Protein AF-A0A3C1YA92-F1 (afdb_monomer_lite)

pLDDT: mean 91.5, std 14.37, range [39.12, 98.88]

Structure (mmCIF, N/CA/C/O backbone):
data_AF-A0A3C1YA92-F1
#
_entry.id   AF-A0A3C1YA92-F1
#
loop_
_atom_site.group_PDB
_atom_site.id
_atom_site.type_symbol
_atom_site.label_atom_id
_atom_site.label_alt_id
_atom_site.label_comp_id
_atom_site.label_asym_id
_atom_site.label_entity_id
_atom_site.label_seq_id
_atom_site.pdbx_PDB_ins_code
_atom_site.Cartn_x
_atom_site.Cartn_y
_atom_site.Cartn_z
_atom_site.occupancy
_atom_site.B_iso_or_equiv
_atom_site.auth_seq_id
_atom_site.auth_comp_id
_atom_site.auth_asym_id
_atom_site.auth_atom_id
_atom_site.pdbx_PDB_model_num
ATOM 1 N N . MET A 1 1 ? 89.448 -27.348 3.721 1.00 42.34 1 MET A N 1
ATOM 2 C CA . MET A 1 1 ? 88.623 -26.373 2.973 1.00 42.34 1 MET A CA 1
ATOM 3 C C . MET A 1 1 ? 87.149 -26.661 3.239 1.00 42.34 1 MET A C 1
ATOM 5 O O . MET A 1 1 ? 86.651 -27.640 2.698 1.00 42.34 1 MET A O 1
ATOM 9 N N . PRO A 1 2 ? 86.456 -25.886 4.088 1.00 42.44 2 PRO A N 1
ATOM 10 C CA . PRO A 1 2 ? 85.014 -26.008 4.268 1.00 42.44 2 PRO A CA 1
ATOM 11 C C . PRO A 1 2 ? 84.284 -25.067 3.296 1.00 42.44 2 PRO A C 1
ATOM 13 O O . PRO A 1 2 ? 84.597 -23.880 3.213 1.00 42.44 2 PRO A O 1
ATOM 16 N N . ARG A 1 3 ? 83.314 -25.593 2.543 1.00 43.91 3 ARG A N 1
ATOM 17 C CA . ARG A 1 3 ? 82.414 -24.802 1.693 1.00 43.91 3 ARG A CA 1
ATOM 18 C C . ARG A 1 3 ? 81.115 -24.570 2.468 1.00 43.91 3 ARG A C 1
ATOM 20 O O . ARG A 1 3 ? 80.251 -25.436 2.520 1.00 43.91 3 ARG A O 1
ATOM 27 N N . ASN A 1 4 ? 81.015 -23.402 3.096 1.00 39.12 4 ASN A N 1
ATOM 28 C CA . ASN A 1 4 ? 79.791 -22.906 3.720 1.00 39.12 4 ASN A CA 1
ATOM 29 C C . ASN A 1 4 ? 78.790 -22.515 2.624 1.00 39.12 4 ASN A C 1
ATOM 31 O O . ASN A 1 4 ? 78.987 -21.505 1.951 1.00 39.12 4 ASN A O 1
ATOM 35 N N . ILE A 1 5 ? 77.715 -23.284 2.452 1.00 45.75 5 ILE A N 1
ATOM 36 C CA . ILE A 1 5 ? 76.549 -22.861 1.668 1.00 45.75 5 ILE A CA 1
ATOM 37 C C . ILE A 1 5 ? 75.521 -22.323 2.663 1.00 45.75 5 ILE A C 1
ATOM 39 O O . ILE A 1 5 ? 74.896 -23.075 3.405 1.00 45.75 5 ILE A O 1
ATOM 43 N N . ARG A 1 6 ? 75.395 -20.994 2.716 1.00 39.81 6 ARG A N 1
ATOM 44 C CA . ARG A 1 6 ? 74.314 -20.305 3.427 1.00 39.81 6 ARG A CA 1
ATOM 45 C C . ARG A 1 6 ? 73.056 -20.388 2.564 1.00 39.81 6 ARG A C 1
ATOM 47 O O . ARG A 1 6 ? 73.006 -19.772 1.504 1.00 39.81 6 ARG A O 1
ATOM 54 N N . VAL A 1 7 ? 72.056 -21.137 3.015 1.00 43.81 7 VAL A N 1
ATOM 55 C CA . VAL A 1 7 ? 70.704 -21.097 2.445 1.00 43.81 7 VAL A CA 1
ATOM 56 C C . VAL A 1 7 ? 69.991 -19.896 3.065 1.00 43.81 7 VAL A C 1
ATOM 58 O O . VAL A 1 7 ? 69.728 -19.875 4.264 1.00 43.81 7 VAL A O 1
ATOM 61 N N . ILE A 1 8 ? 69.749 -18.863 2.260 1.00 43.44 8 ILE A N 1
ATOM 62 C CA . ILE A 1 8 ? 68.913 -17.717 2.626 1.00 43.44 8 ILE A CA 1
ATOM 63 C C . ILE A 1 8 ? 67.470 -18.108 2.300 1.00 43.44 8 ILE A C 1
ATOM 65 O O . ILE A 1 8 ? 67.101 -18.197 1.131 1.00 43.44 8 ILE A O 1
ATOM 69 N N . SER A 1 9 ? 66.662 -18.364 3.326 1.00 41.72 9 SER A N 1
ATOM 70 C CA . SER A 1 9 ? 65.218 -18.549 3.176 1.00 41.72 9 SER A CA 1
ATOM 71 C C . SER A 1 9 ? 64.553 -17.187 2.971 1.00 41.72 9 SER A C 1
ATOM 73 O O . SER A 1 9 ? 64.487 -16.379 3.895 1.00 41.72 9 SER A O 1
ATOM 75 N N . ILE A 1 10 ? 64.075 -16.922 1.755 1.00 44.19 10 ILE A N 1
ATOM 76 C CA . ILE A 1 10 ? 63.246 -15.756 1.432 1.00 44.19 10 ILE A CA 1
ATOM 77 C C . ILE A 1 10 ? 61.805 -16.085 1.840 1.00 44.19 10 ILE A C 1
ATOM 79 O O . ILE A 1 10 ? 61.162 -16.934 1.227 1.00 44.19 10 ILE A O 1
ATOM 83 N N . ILE A 1 11 ? 61.302 -15.430 2.887 1.00 45.22 11 ILE A N 1
ATOM 84 C CA . ILE A 1 11 ? 59.888 -15.486 3.276 1.00 45.22 11 ILE A CA 1
ATOM 85 C C . ILE A 1 11 ? 59.126 -14.500 2.382 1.00 45.22 11 ILE A C 1
ATOM 87 O O . ILE A 1 11 ? 59.267 -13.288 2.528 1.00 45.22 11 ILE A O 1
ATOM 91 N N . PHE A 1 12 ? 58.323 -15.015 1.449 1.00 44.19 12 PHE A N 1
ATOM 92 C CA . PHE A 1 12 ? 57.332 -14.221 0.722 1.00 44.19 12 PHE A CA 1
ATOM 93 C C . PHE A 1 12 ? 56.126 -13.969 1.637 1.00 44.19 12 PHE A C 1
ATOM 95 O O . PHE A 1 12 ? 55.356 -14.884 1.926 1.00 44.19 12 PHE A O 1
ATOM 102 N N . ALA A 1 13 ? 55.957 -12.729 2.097 1.00 44.19 13 ALA A N 1
ATOM 103 C CA . ALA A 1 13 ? 54.732 -12.293 2.757 1.00 44.19 13 ALA A CA 1
ATOM 104 C C . ALA A 1 13 ? 53.645 -12.060 1.695 1.00 44.19 13 ALA A C 1
ATOM 106 O O . ALA A 1 13 ? 53.696 -11.090 0.939 1.00 44.19 13 ALA A O 1
ATOM 107 N N . PHE A 1 14 ? 52.668 -12.964 1.624 1.00 45.81 14 PHE A N 1
ATOM 108 C CA . PHE A 1 14 ? 51.441 -12.768 0.852 1.00 45.81 14 PHE A CA 1
ATOM 109 C C . PHE A 1 14 ? 50.580 -11.718 1.572 1.00 45.81 14 PHE A C 1
ATOM 111 O O . PHE A 1 14 ? 49.907 -12.022 2.555 1.00 45.81 14 PHE A O 1
ATOM 118 N N . PHE A 1 15 ? 50.608 -10.468 1.107 1.00 47.16 15 PHE A N 1
ATOM 119 C CA . PHE A 1 15 ? 49.602 -9.478 1.487 1.00 47.16 15 PHE A CA 1
ATOM 120 C C . PHE A 1 15 ? 48.314 -9.794 0.722 1.00 47.16 15 PHE A C 1
ATOM 122 O O . PHE A 1 15 ? 48.158 -9.415 -0.436 1.00 47.16 15 PHE A O 1
ATOM 129 N N . ALA A 1 16 ? 47.395 -10.519 1.360 1.00 45.19 16 ALA A N 1
ATOM 130 C CA . ALA A 1 16 ? 46.013 -10.576 0.908 1.00 45.19 16 ALA A CA 1
ATOM 131 C C . ALA A 1 16 ? 45.376 -9.209 1.190 1.00 45.19 16 ALA A C 1
ATOM 133 O O . ALA A 1 16 ? 45.026 -8.890 2.327 1.00 45.19 16 ALA A O 1
ATOM 134 N N . SER A 1 17 ? 45.267 -8.377 0.160 1.00 46.44 17 SER A N 1
ATOM 135 C CA . SER A 1 17 ? 44.433 -7.182 0.174 1.00 46.44 17 SER A CA 1
ATOM 136 C C . SER A 1 17 ? 42.968 -7.616 0.239 1.00 46.44 17 SER A C 1
ATOM 138 O O . SER A 1 17 ? 42.309 -7.809 -0.778 1.00 46.44 17 SER A O 1
ATOM 140 N N . LEU A 1 18 ? 42.457 -7.794 1.460 1.00 44.97 18 LEU A N 1
ATOM 141 C CA . LEU A 1 18 ? 41.024 -7.789 1.731 1.00 44.97 18 LEU A CA 1
ATOM 142 C C . LEU A 1 18 ? 40.511 -6.387 1.394 1.00 44.97 18 LEU A C 1
ATOM 144 O O . LEU A 1 18 ? 40.609 -5.459 2.195 1.00 44.97 18 LEU A O 1
ATOM 148 N N . THR A 1 19 ? 40.004 -6.223 0.177 1.00 44.62 19 THR A N 1
ATOM 149 C CA . THR A 1 19 ? 39.132 -5.109 -0.167 1.00 44.62 19 THR A CA 1
ATOM 150 C C . THR A 1 19 ? 37.863 -5.278 0.660 1.00 44.62 19 THR A C 1
ATOM 152 O O . THR A 1 19 ? 36.965 -6.041 0.318 1.00 44.62 19 THR A O 1
ATOM 155 N N . ALA A 1 20 ? 37.813 -4.613 1.813 1.00 42.09 20 ALA A N 1
ATOM 156 C CA . ALA A 1 20 ? 36.569 -4.418 2.531 1.00 42.09 20 ALA A CA 1
ATOM 157 C C . ALA A 1 20 ? 35.681 -3.535 1.645 1.00 42.09 20 ALA A C 1
ATOM 159 O O . ALA A 1 20 ? 35.807 -2.313 1.655 1.00 42.09 20 ALA A O 1
ATOM 160 N N . SER A 1 21 ? 34.820 -4.147 0.830 1.00 48.50 21 SER A N 1
ATOM 161 C CA . SER A 1 21 ? 33.653 -3.438 0.317 1.00 48.50 21 SER A CA 1
ATOM 162 C C . SER A 1 21 ? 32.855 -3.004 1.537 1.00 48.50 21 SER A C 1
ATOM 164 O O . SER A 1 21 ? 32.386 -3.849 2.301 1.00 48.50 21 SER A O 1
ATOM 166 N N . ALA A 1 22 ? 32.767 -1.694 1.766 1.00 47.84 22 ALA A N 1
ATOM 167 C CA . ALA A 1 22 ? 31.834 -1.157 2.740 1.00 47.84 22 ALA A CA 1
ATOM 168 C C . ALA A 1 22 ? 30.446 -1.701 2.379 1.00 47.84 22 ALA A C 1
ATOM 170 O O . ALA A 1 22 ? 30.014 -1.563 1.235 1.00 47.84 22 ALA A O 1
ATOM 171 N N . ALA A 1 23 ? 29.801 -2.397 3.317 1.00 55.66 23 ALA A N 1
ATOM 172 C CA . ALA A 1 23 ? 28.423 -2.815 3.135 1.00 55.66 23 ALA A CA 1
ATOM 173 C C . ALA A 1 23 ? 27.587 -1.544 2.976 1.00 55.66 23 ALA A C 1
ATOM 175 O O . ALA A 1 23 ? 27.606 -0.690 3.862 1.00 55.66 23 ALA A O 1
ATOM 176 N N . ASP A 1 24 ? 26.919 -1.413 1.835 1.00 61.72 24 ASP A N 1
ATOM 177 C CA . ASP A 1 24 ? 25.927 -0.371 1.617 1.00 61.72 24 ASP A CA 1
ATOM 178 C C . ASP A 1 24 ? 24.794 -0.595 2.640 1.00 61.72 24 ASP A C 1
ATOM 180 O O . ASP A 1 24 ? 24.133 -1.638 2.589 1.00 61.72 24 ASP A O 1
ATOM 184 N N . PRO A 1 25 ? 24.602 0.311 3.617 1.00 56.03 25 PRO A N 1
ATOM 185 C CA . PRO A 1 25 ? 23.603 0.139 4.664 1.00 56.03 25 PRO A CA 1
ATOM 186 C C . PRO A 1 25 ? 22.164 0.202 4.126 1.00 56.03 25 PRO A C 1
ATOM 188 O O . PRO A 1 25 ? 21.246 -0.178 4.858 1.00 56.03 25 PRO A O 1
ATOM 191 N N . THR A 1 26 ? 21.954 0.625 2.872 1.00 61.03 26 THR A N 1
ATOM 192 C CA . THR A 1 26 ? 20.654 0.569 2.183 1.00 61.03 26 THR A CA 1
ATOM 193 C C . THR A 1 26 ? 20.487 -0.615 1.249 1.00 61.03 26 THR A C 1
ATOM 195 O O . THR A 1 26 ? 19.370 -0.853 0.771 1.00 61.03 26 THR A O 1
ATOM 198 N N . ALA A 1 27 ? 21.538 -1.410 1.028 1.00 69.19 27 ALA A N 1
ATOM 199 C CA . ALA A 1 27 ? 21.410 -2.639 0.269 1.00 69.19 27 ALA A CA 1
ATOM 200 C C . ALA A 1 27 ? 20.444 -3.579 0.993 1.00 69.19 27 ALA A C 1
ATOM 202 O O . ALA A 1 27 ? 20.659 -4.016 2.126 1.00 69.19 27 ALA A O 1
ATOM 203 N N . THR A 1 28 ? 19.351 -3.891 0.311 1.00 83.19 28 THR A N 1
ATOM 204 C CA . THR A 1 28 ? 18.343 -4.821 0.799 1.00 83.19 28 THR A CA 1
ATOM 205 C C . THR A 1 28 ? 18.500 -6.163 0.104 1.00 83.19 28 THR A C 1
ATOM 207 O O . THR A 1 28 ? 18.891 -6.242 -1.059 1.00 83.19 28 THR A O 1
ATOM 210 N N . ALA A 1 29 ? 18.249 -7.234 0.855 1.00 89.94 29 ALA A N 1
ATOM 211 C CA . ALA A 1 29 ? 18.359 -8.615 0.389 1.00 89.94 29 ALA A CA 1
ATOM 212 C C . ALA A 1 29 ? 16.989 -9.308 0.408 1.00 89.94 29 ALA A C 1
ATOM 214 O O . ALA A 1 29 ? 16.892 -10.506 0.677 1.00 89.94 29 ALA A O 1
ATOM 215 N N . TYR A 1 30 ? 15.924 -8.536 0.180 1.00 94.81 30 TYR A N 1
ATOM 216 C CA . TYR A 1 30 ? 14.564 -9.046 0.207 1.00 94.81 30 TYR A CA 1
ATOM 217 C C . TYR A 1 30 ? 14.301 -9.964 -0.987 1.00 94.81 30 TYR A C 1
ATOM 219 O O . TYR A 1 30 ? 14.875 -9.828 -2.077 1.00 94.81 30 TYR A O 1
ATOM 227 N N . THR A 1 31 ? 13.406 -10.919 -0.774 1.00 96.38 31 THR A N 1
ATOM 228 C CA . THR A 1 31 ? 12.855 -11.759 -1.835 1.00 96.38 31 THR A CA 1
ATOM 229 C C . THR A 1 31 ? 11.963 -10.940 -2.772 1.00 96.38 31 THR A C 1
ATOM 231 O O . THR A 1 31 ? 11.502 -9.849 -2.434 1.00 96.38 31 THR A O 1
ATOM 234 N N . ALA A 1 32 ? 11.667 -11.479 -3.957 1.00 96.38 32 ALA A N 1
ATOM 235 C CA . ALA A 1 32 ? 10.748 -10.837 -4.896 1.00 96.38 32 ALA A CA 1
ATOM 236 C C . ALA A 1 32 ? 9.362 -10.562 -4.276 1.00 96.38 32 ALA A C 1
ATOM 238 O O . ALA A 1 32 ? 8.743 -9.551 -4.603 1.00 96.38 32 ALA A O 1
ATOM 239 N N . ASP A 1 33 ? 8.883 -11.432 -3.381 1.00 95.31 33 ASP A N 1
ATOM 240 C CA . ASP A 1 33 ? 7.593 -11.266 -2.700 1.00 95.31 33 ASP A CA 1
ATOM 241 C C . ASP A 1 33 ? 7.632 -10.131 -1.675 1.00 95.31 33 ASP A C 1
ATOM 243 O O . ASP A 1 33 ? 6.741 -9.284 -1.654 1.00 95.31 33 ASP A O 1
ATOM 247 N N . GLU A 1 34 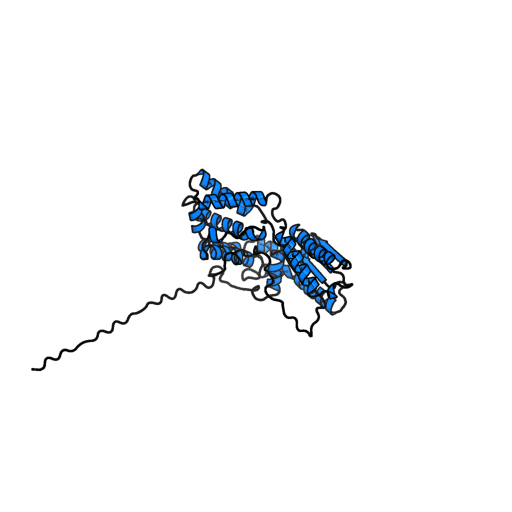? 8.696 -10.040 -0.880 1.00 94.94 34 GLU A N 1
ATOM 248 C CA . GLU A 1 34 ? 8.912 -8.926 0.055 1.00 94.94 34 GLU A CA 1
ATOM 249 C C . GLU A 1 34 ? 9.110 -7.586 -0.679 1.00 94.94 34 GLU A C 1
ATOM 251 O O . GLU A 1 34 ? 8.719 -6.523 -0.187 1.00 94.94 34 GLU A O 1
ATOM 256 N N . CYS A 1 35 ? 9.620 -7.623 -1.912 1.00 96.94 35 CYS A N 1
ATOM 257 C CA . CYS A 1 35 ? 9.737 -6.449 -2.770 1.00 96.94 35 CYS A CA 1
ATOM 258 C C . CYS A 1 35 ? 8.431 -6.024 -3.461 1.00 96.94 35 CYS A C 1
ATOM 260 O O . CYS A 1 35 ? 8.436 -5.050 -4.207 1.00 96.94 35 CYS A O 1
ATOM 262 N N . CYS A 1 36 ? 7.278 -6.642 -3.177 1.00 96.56 36 CYS A N 1
ATOM 263 C CA . CYS A 1 36 ? 5.985 -6.083 -3.594 1.00 96.56 36 CYS A CA 1
ATOM 264 C C . CYS A 1 36 ? 5.581 -4.825 -2.790 1.00 96.56 36 CYS A C 1
ATOM 266 O O . CYS A 1 36 ? 4.616 -4.135 -3.143 1.00 96.56 36 CYS A O 1
ATOM 268 N N . GLY A 1 37 ? 6.307 -4.496 -1.713 1.00 92.75 37 GLY A N 1
ATOM 269 C CA . GLY A 1 37 ? 6.100 -3.287 -0.914 1.00 92.75 37 GLY A CA 1
ATOM 270 C C . GLY A 1 37 ? 4.678 -3.193 -0.354 1.00 92.75 37 GLY A C 1
ATOM 271 O O . GLY A 1 37 ? 4.155 -4.129 0.242 1.00 92.75 37 GLY A O 1
ATOM 272 N N . THR A 1 38 ? 3.992 -2.069 -0.576 1.00 94.31 38 THR A N 1
ATOM 273 C CA . THR A 1 38 ? 2.606 -1.892 -0.095 1.00 94.31 38 THR A CA 1
ATOM 274 C C . THR A 1 38 ? 1.568 -2.729 -0.855 1.00 94.31 38 THR A C 1
ATOM 276 O O . THR A 1 38 ? 0.372 -2.628 -0.562 1.00 94.31 38 THR A O 1
ATOM 279 N N . HIS A 1 39 ? 1.982 -3.539 -1.831 1.00 95.94 39 HIS A N 1
ATOM 280 C CA . HIS A 1 39 ? 1.121 -4.445 -2.592 1.00 95.94 39 HIS A CA 1
ATOM 281 C C . HIS A 1 39 ? 1.226 -5.905 -2.144 1.00 95.94 39 HIS A C 1
ATOM 283 O O . HIS A 1 39 ? 0.524 -6.741 -2.707 1.00 95.94 39 HIS A O 1
ATOM 289 N N . ILE A 1 40 ? 2.055 -6.214 -1.141 1.00 95.81 40 ILE A N 1
ATOM 290 C CA . ILE A 1 40 ? 2.107 -7.551 -0.541 1.00 95.81 40 ILE A CA 1
ATOM 291 C C . ILE A 1 40 ? 0.693 -7.930 -0.059 1.00 95.81 40 ILE A C 1
ATOM 293 O O . ILE A 1 40 ? 0.090 -7.148 0.692 1.00 95.81 40 ILE A O 1
ATOM 297 N N . PRO A 1 41 ? 0.136 -9.077 -0.498 1.00 96.19 41 PRO A N 1
ATOM 298 C CA . PRO A 1 41 ? -1.099 -9.618 0.059 1.00 96.19 41 PRO A CA 1
ATOM 299 C C . PRO A 1 41 ? -1.007 -9.784 1.574 1.00 96.19 41 PRO A C 1
ATOM 301 O O . PRO A 1 41 ? 0.075 -10.004 2.116 1.00 96.19 41 PRO A O 1
ATOM 304 N N . TYR A 1 42 ? -2.133 -9.690 2.276 1.00 95.62 42 TYR A N 1
ATOM 305 C CA . TYR A 1 42 ? -2.130 -9.854 3.725 1.00 95.62 42 TYR A CA 1
ATOM 306 C C . TYR A 1 42 ? -1.548 -11.233 4.090 1.00 95.62 42 TYR A C 1
ATOM 308 O O . TYR A 1 42 ? -2.047 -12.246 3.594 1.00 95.62 42 TYR A O 1
ATOM 316 N N . PRO A 1 43 ? -0.499 -11.292 4.929 1.00 91.38 43 PRO A N 1
ATOM 317 C CA . PRO A 1 43 ? 0.243 -12.523 5.142 1.00 91.38 43 PRO A CA 1
ATOM 318 C C . PRO A 1 43 ? -0.609 -13.575 5.851 1.00 91.38 43 PRO A C 1
ATOM 320 O O . PRO A 1 43 ? -1.500 -13.262 6.652 1.00 91.38 43 PRO A O 1
ATOM 323 N N . GLU A 1 44 ? -0.290 -14.844 5.600 1.00 84.12 44 GLU A N 1
ATOM 324 C CA . GLU A 1 44 ? -0.801 -15.926 6.429 1.00 84.12 44 GLU A CA 1
ATOM 325 C C . GLU A 1 44 ? -0.331 -15.745 7.876 1.00 84.12 44 GLU A C 1
ATOM 327 O O . GLU A 1 44 ? 0.769 -15.259 8.163 1.00 84.12 44 GLU A O 1
ATOM 332 N N . ARG A 1 45 ? -1.200 -16.104 8.825 1.00 75.19 45 ARG A N 1
ATOM 333 C CA . ARG A 1 45 ? -0.849 -16.007 10.239 1.00 75.19 45 ARG A CA 1
ATOM 334 C C . ARG A 1 45 ? 0.050 -17.187 10.596 1.00 75.19 45 ARG A C 1
ATOM 336 O O . ARG A 1 45 ? -0.442 -18.298 10.743 1.00 75.19 45 ARG A O 1
ATOM 343 N N . ASN A 1 46 ? 1.333 -16.914 10.812 1.00 66.06 46 ASN A N 1
ATOM 344 C CA . ASN A 1 46 ? 2.301 -17.959 11.158 1.00 66.06 46 ASN A CA 1
ATOM 345 C C . ASN A 1 46 ? 2.360 -18.270 12.661 1.00 66.06 46 ASN A C 1
ATOM 347 O O . ASN A 1 46 ? 2.817 -19.346 13.033 1.00 66.06 46 ASN A O 1
ATOM 351 N N . HIS A 1 47 ? 1.871 -17.371 13.527 1.00 67.94 47 HIS A N 1
ATOM 352 C CA . HIS A 1 47 ? 1.863 -17.575 14.980 1.00 67.94 47 HIS A CA 1
ATOM 353 C C . HIS A 1 47 ? 0.659 -16.923 15.666 1.00 67.94 47 HIS A C 1
ATOM 355 O O . HIS A 1 47 ? 0.226 -15.822 15.303 1.00 67.94 47 HIS A O 1
ATOM 361 N N . ASP A 1 48 ? 0.159 -17.585 16.708 1.00 72.00 48 ASP A N 1
ATOM 362 C CA . ASP A 1 48 ? -0.795 -16.998 17.638 1.00 72.00 48 ASP A CA 1
ATOM 363 C C . ASP A 1 48 ? -0.068 -16.087 18.636 1.00 72.00 48 ASP A C 1
ATOM 365 O O . ASP A 1 48 ? 0.970 -16.435 19.194 1.00 72.00 48 ASP A O 1
ATOM 369 N N . THR A 1 49 ? -0.609 -14.890 18.855 1.00 72.94 49 THR A N 1
ATOM 370 C CA . THR A 1 49 ? -0.115 -13.981 19.892 1.00 72.94 49 THR A CA 1
ATOM 371 C C . THR A 1 49 ? -0.544 -14.530 21.247 1.00 72.94 49 THR A C 1
ATOM 373 O O . THR A 1 49 ? -1.743 -14.594 21.516 1.00 72.94 49 THR A O 1
ATOM 376 N N . ALA A 1 50 ? 0.416 -14.930 22.085 1.00 77.06 50 ALA A N 1
ATOM 377 C CA . ALA A 1 50 ? 0.129 -15.363 23.446 1.00 77.06 50 ALA A CA 1
ATOM 378 C C . ALA A 1 50 ? -0.458 -14.192 24.247 1.00 77.06 50 ALA A C 1
ATOM 380 O O . ALA A 1 50 ? 0.159 -13.131 24.357 1.00 77.06 50 ALA A O 1
ATOM 381 N N . ILE A 1 51 ? -1.655 -14.389 24.788 1.00 77.56 51 ILE A N 1
ATOM 382 C CA . ILE A 1 51 ? -2.299 -13.467 25.722 1.00 77.56 51 ILE A CA 1
ATOM 383 C C . ILE A 1 51 ? -2.127 -14.098 27.103 1.00 77.56 51 ILE A C 1
ATOM 385 O O . ILE A 1 51 ? -2.441 -15.279 27.235 1.00 77.56 51 ILE A O 1
ATOM 389 N N . PRO A 1 52 ? -1.613 -13.378 28.116 1.00 83.00 52 PRO A N 1
ATOM 390 C CA . PRO A 1 52 ? -1.547 -13.916 29.469 1.00 83.00 52 PRO A CA 1
ATOM 391 C C . PRO A 1 52 ? -2.930 -14.390 29.930 1.00 83.00 52 PRO A C 1
ATOM 393 O O . PRO A 1 52 ? -3.888 -13.627 29.828 1.00 83.00 52 PRO A O 1
ATOM 396 N N . ASP A 1 53 ? -3.022 -15.601 30.488 1.00 81.75 53 ASP A N 1
ATOM 397 C CA . ASP A 1 53 ? -4.295 -16.205 30.931 1.00 81.75 53 ASP A CA 1
ATOM 398 C C . ASP A 1 53 ? -5.042 -15.355 31.979 1.00 81.75 53 ASP A C 1
ATOM 400 O O . ASP A 1 53 ? -6.242 -15.515 32.192 1.00 81.75 53 ASP A O 1
ATOM 404 N N . SER A 1 54 ? -4.337 -14.430 32.637 1.00 88.00 54 SER A N 1
ATOM 405 C CA . SER A 1 54 ? -4.896 -13.478 33.597 1.00 88.00 54 SER A CA 1
ATOM 406 C C . SER A 1 54 ? -5.630 -12.293 32.962 1.00 88.00 54 SER A C 1
ATOM 408 O O . SER A 1 54 ? -6.288 -11.542 33.683 1.00 88.00 54 SER A O 1
ATOM 410 N N . LEU A 1 55 ? -5.518 -12.085 31.646 1.00 90.06 55 LEU A N 1
ATOM 411 C CA . LEU A 1 55 ? -6.108 -10.949 30.944 1.00 90.06 55 LEU A CA 1
ATOM 412 C C . LEU A 1 55 ? -7.261 -11.396 30.048 1.00 90.06 55 LEU A C 1
ATOM 414 O O . LEU A 1 55 ? -7.137 -12.302 29.231 1.00 90.06 55 LEU A O 1
ATOM 418 N N . THR A 1 56 ? -8.386 -10.693 30.155 1.00 88.00 56 THR A N 1
ATOM 419 C CA . THR A 1 56 ? -9.525 -10.839 29.244 1.00 88.00 56 THR A CA 1
ATOM 420 C C . THR A 1 56 ? -9.661 -9.566 28.425 1.00 88.00 56 THR A C 1
ATOM 422 O O . THR A 1 56 ? -9.675 -8.468 28.978 1.00 88.00 56 THR A O 1
ATOM 425 N N . ALA A 1 57 ? -9.770 -9.695 27.102 1.00 90.69 57 ALA A N 1
ATOM 426 C CA . ALA A 1 57 ? -10.065 -8.547 26.250 1.00 90.69 57 ALA A CA 1
ATOM 427 C C . ALA A 1 57 ? -11.450 -7.989 26.607 1.00 90.69 57 ALA A C 1
ATOM 429 O O . ALA A 1 57 ? -12.409 -8.751 26.663 1.00 90.69 57 ALA A O 1
ATOM 430 N N . VAL A 1 58 ? -11.564 -6.682 26.831 1.00 91.38 58 VAL A N 1
ATOM 431 C CA . VAL A 1 58 ? -12.846 -6.013 27.142 1.00 91.38 58 VAL A CA 1
ATOM 432 C C . VAL A 1 58 ? -13.347 -5.131 25.998 1.00 91.38 58 VAL A C 1
ATOM 434 O O . VAL A 1 58 ? -14.518 -4.769 25.961 1.00 91.38 58 VAL A O 1
ATOM 437 N N . PHE A 1 59 ? -12.469 -4.813 25.046 1.00 95.56 59 PHE A N 1
ATOM 438 C CA . PHE A 1 59 ? -12.746 -3.912 23.938 1.00 95.56 59 PHE A CA 1
ATOM 439 C C . PHE A 1 59 ? -11.803 -4.191 22.764 1.00 95.56 59 PHE A C 1
ATOM 441 O O . PHE A 1 59 ? -10.648 -4.569 22.971 1.00 95.56 59 PHE A O 1
ATOM 448 N N . ILE A 1 60 ? -12.279 -3.983 21.534 1.00 96.75 60 ILE A N 1
ATOM 449 C CA . ILE A 1 60 ? -11.452 -4.007 20.322 1.00 96.75 60 ILE A CA 1
ATOM 450 C C . ILE A 1 60 ? -11.537 -2.654 19.630 1.00 96.75 60 ILE A C 1
ATOM 452 O O . ILE A 1 60 ? -12.608 -2.241 19.185 1.00 96.75 60 ILE A O 1
ATOM 456 N N . ASN A 1 61 ? -10.377 -2.025 19.453 1.00 97.62 61 ASN A N 1
ATOM 457 C CA . ASN A 1 61 ? -10.231 -0.803 18.679 1.00 97.62 61 ASN A CA 1
ATOM 458 C C . ASN A 1 61 ? -9.379 -1.074 17.437 1.00 97.62 61 ASN A C 1
ATOM 460 O O . ASN A 1 61 ? -8.168 -1.267 17.528 1.00 97.62 61 ASN A O 1
ATOM 464 N N . HIS A 1 62 ? -10.019 -1.154 16.274 1.00 98.44 62 HIS A N 1
ATOM 465 C CA . HIS A 1 62 ? -9.395 -1.626 15.043 1.00 98.44 62 HIS A CA 1
ATOM 466 C C . HIS A 1 62 ? -9.300 -0.515 13.997 1.00 98.44 62 HIS A C 1
ATOM 468 O O . HIS A 1 62 ? -10.289 0.154 13.683 1.00 98.44 62 HIS A O 1
ATOM 474 N N . VAL A 1 63 ? -8.130 -0.409 13.364 1.00 98.75 63 VAL A N 1
ATOM 475 C CA . VAL A 1 63 ? -7.935 0.317 12.104 1.00 98.75 63 VAL A CA 1
ATOM 476 C C . VAL A 1 63 ? -7.345 -0.645 11.081 1.00 98.75 63 VAL A C 1
ATOM 478 O O . VAL A 1 63 ? -6.312 -1.262 11.327 1.00 98.75 63 VAL A O 1
ATOM 481 N N . GLY A 1 64 ? -8.006 -0.776 9.936 1.00 98.38 64 GLY A N 1
ATOM 482 C CA . GLY A 1 64 ? -7.582 -1.637 8.842 1.00 98.38 64 GLY A CA 1
ATOM 483 C C . GLY A 1 64 ? -7.504 -0.876 7.529 1.00 98.38 64 GLY A C 1
ATOM 484 O O . GLY A 1 64 ? -8.345 -0.033 7.212 1.00 98.38 64 GLY A O 1
ATOM 485 N N . ARG A 1 65 ? -6.502 -1.210 6.720 1.00 98.62 65 ARG A N 1
ATOM 486 C CA . ARG A 1 65 ? -6.498 -0.872 5.296 1.00 98.62 65 ARG A CA 1
ATOM 487 C C . ARG A 1 65 ? -7.526 -1.745 4.570 1.00 98.62 65 ARG A C 1
ATOM 489 O O . ARG A 1 65 ? -7.820 -2.858 5.005 1.00 98.62 65 ARG A O 1
ATOM 496 N N . HIS A 1 66 ? -8.033 -1.262 3.439 1.00 98.62 66 HIS A N 1
ATOM 497 C CA . HIS A 1 66 ? -8.715 -2.128 2.475 1.00 98.62 66 HIS A CA 1
ATOM 498 C C . HIS A 1 66 ? -7.878 -3.377 2.118 1.00 98.62 66 HIS A C 1
ATOM 500 O O . HIS A 1 66 ? -6.646 -3.328 2.146 1.00 98.62 66 HIS A O 1
ATOM 506 N N . GLY A 1 67 ? -8.539 -4.468 1.724 1.00 98.19 67 GLY A N 1
ATOM 507 C CA . GLY A 1 67 ? -7.855 -5.677 1.245 1.00 98.19 67 GLY A CA 1
ATOM 508 C C . GLY A 1 67 ? -7.173 -5.503 -0.120 1.00 98.19 67 GLY A C 1
ATOM 509 O O . GLY A 1 67 ? -7.223 -4.428 -0.736 1.00 98.19 67 GLY A O 1
ATOM 510 N N . ALA A 1 68 ? -6.550 -6.575 -0.601 1.00 98.12 68 ALA A N 1
ATOM 511 C CA . ALA A 1 68 ? -5.941 -6.686 -1.919 1.00 98.12 68 ALA A CA 1
ATOM 512 C C . ALA A 1 68 ? -6.900 -6.260 -3.050 1.00 98.12 68 ALA A C 1
ATOM 514 O O . ALA A 1 68 ? -8.121 -6.448 -2.994 1.00 98.12 68 ALA A O 1
ATOM 515 N N . ARG A 1 69 ? -6.352 -5.591 -4.066 1.00 97.75 69 ARG A N 1
ATOM 516 C CA . ARG A 1 69 ? -7.127 -4.858 -5.070 1.00 97.75 69 ARG A CA 1
ATOM 517 C C . ARG A 1 69 ? -6.426 -4.808 -6.418 1.00 97.75 69 ARG A C 1
ATOM 519 O O . ARG A 1 69 ? -5.205 -4.905 -6.502 1.00 97.75 69 ARG A O 1
ATOM 526 N N . TYR A 1 70 ? -7.202 -4.483 -7.445 1.00 97.25 70 TYR A N 1
ATOM 527 C CA . TYR A 1 70 ? -6.681 -4.072 -8.748 1.00 97.25 70 TYR A CA 1
ATOM 528 C C . TYR A 1 70 ? -5.824 -2.796 -8.627 1.00 97.25 70 TYR A C 1
ATOM 530 O O . TYR A 1 70 ? -6.037 -1.997 -7.694 1.00 97.25 70 TYR A O 1
ATOM 538 N N . PRO A 1 71 ? -4.888 -2.547 -9.569 1.00 94.94 71 PRO A N 1
ATOM 539 C CA . PRO A 1 71 ? -4.085 -1.324 -9.592 1.00 94.94 71 PRO A CA 1
ATOM 540 C C . PRO A 1 71 ? -4.966 -0.074 -9.540 1.00 94.94 71 PRO A C 1
ATOM 542 O O . PRO A 1 71 ? -6.078 -0.067 -10.060 1.00 94.94 71 PRO A O 1
ATOM 545 N N . SER A 1 72 ? -4.504 0.990 -8.880 1.00 92.81 72 SER A N 1
ATOM 546 C CA . SER A 1 72 ? -5.346 2.170 -8.616 1.00 92.81 72 SER A CA 1
ATOM 547 C C . SER A 1 72 ? -5.618 2.999 -9.868 1.00 92.81 72 SER A C 1
ATOM 549 O O . SER A 1 72 ? -6.623 3.700 -9.920 1.00 92.81 72 SER A O 1
ATOM 551 N N . SER A 1 73 ? -4.730 2.930 -10.858 1.00 95.19 73 SER A N 1
ATOM 552 C CA . SER A 1 73 ? -4.876 3.572 -12.160 1.00 95.19 73 SER A CA 1
ATOM 553 C C . SER A 1 73 ? -4.145 2.767 -13.231 1.00 95.19 73 SER A C 1
ATOM 555 O O . SER A 1 73 ? -3.301 1.927 -12.912 1.00 95.19 73 SER A O 1
ATOM 557 N N . ALA A 1 74 ? -4.424 3.086 -14.494 1.00 96.00 74 ALA A N 1
ATOM 558 C CA . ALA A 1 74 ? -3.762 2.476 -15.639 1.00 96.00 74 ALA A CA 1
ATOM 559 C C . ALA A 1 74 ? -2.325 2.979 -15.870 1.00 96.00 74 ALA A C 1
ATOM 561 O O . ALA A 1 74 ? -1.636 2.417 -16.707 1.00 96.00 74 ALA A O 1
ATOM 562 N N . ALA A 1 75 ? -1.856 4.017 -15.163 1.00 97.25 75 ALA A N 1
ATOM 563 C CA . ALA A 1 75 ? -0.660 4.777 -15.545 1.00 97.25 75 ALA A CA 1
ATOM 564 C C . ALA A 1 75 ? 0.588 3.909 -15.801 1.00 97.25 75 ALA A C 1
ATOM 566 O O . ALA A 1 75 ? 1.169 3.987 -16.880 1.00 97.25 75 ALA A O 1
ATOM 567 N N . ASN A 1 76 ? 0.965 3.045 -14.851 1.00 97.50 76 ASN A N 1
ATOM 568 C CA . ASN A 1 76 ? 2.142 2.179 -15.000 1.00 97.50 76 ASN A CA 1
ATOM 569 C C . ASN A 1 76 ? 1.948 1.135 -16.107 1.00 97.50 76 ASN A C 1
ATOM 571 O O . ASN A 1 76 ? 2.833 0.942 -16.933 1.00 97.50 76 ASN A O 1
ATOM 575 N N . THR A 1 77 ? 0.778 0.494 -16.158 1.00 97.38 77 THR A N 1
ATOM 576 C CA . THR A 1 77 ? 0.458 -0.512 -17.181 1.00 97.38 77 THR A CA 1
ATOM 577 C C . THR A 1 77 ? 0.456 0.097 -18.583 1.00 97.38 77 THR A C 1
ATOM 579 O O . THR A 1 77 ? 1.027 -0.481 -19.503 1.00 97.38 77 THR A O 1
ATOM 582 N N . THR A 1 78 ? -0.125 1.288 -18.743 1.00 97.69 78 THR A N 1
ATOM 583 C CA . THR A 1 78 ? -0.120 2.044 -19.997 1.00 97.69 78 THR A CA 1
ATOM 584 C C . THR A 1 78 ? 1.292 2.459 -20.382 1.00 97.69 78 THR A C 1
ATOM 586 O O . THR A 1 78 ? 1.634 2.356 -21.554 1.00 97.69 78 THR A O 1
ATOM 589 N N . GLU A 1 79 ? 2.129 2.898 -19.437 1.00 98.38 79 GLU A N 1
ATOM 590 C CA . GLU A 1 79 ? 3.515 3.266 -19.745 1.00 98.38 79 GLU A CA 1
ATOM 591 C C . GLU A 1 79 ? 4.325 2.069 -20.251 1.00 98.38 79 GLU A C 1
ATOM 593 O O . GLU A 1 79 ? 5.012 2.183 -21.269 1.00 98.38 79 GLU A O 1
ATOM 598 N N . VAL A 1 80 ? 4.192 0.912 -19.595 1.00 98.69 80 VAL A N 1
ATOM 599 C CA . VAL A 1 80 ? 4.843 -0.335 -20.020 1.00 98.69 80 VAL A CA 1
ATOM 600 C C . VAL A 1 80 ? 4.326 -0.761 -21.393 1.00 98.69 80 VAL A C 1
ATOM 602 O O . VAL A 1 80 ? 5.119 -0.897 -22.322 1.00 98.69 80 VAL A O 1
ATOM 605 N N . SER A 1 81 ? 3.007 -0.918 -21.548 1.00 98.31 81 SER A N 1
ATOM 606 C CA . SER A 1 81 ? 2.388 -1.362 -22.805 1.00 98.31 81 SER A CA 1
ATOM 607 C C . SER A 1 81 ? 2.765 -0.426 -23.961 1.00 98.31 81 SER A C 1
ATOM 609 O O . SER A 1 81 ? 3.350 -0.866 -24.950 1.00 98.31 81 SER A O 1
ATOM 611 N N . ARG A 1 82 ? 2.566 0.890 -23.807 1.00 98.38 82 ARG A N 1
ATOM 612 C CA . ARG A 1 82 ? 2.882 1.891 -24.838 1.00 98.38 82 ARG A CA 1
ATOM 613 C C . ARG A 1 82 ? 4.349 1.856 -25.252 1.00 98.38 82 ARG A C 1
ATOM 615 O O . ARG A 1 82 ? 4.637 1.926 -26.444 1.00 98.38 82 ARG A O 1
ATOM 622 N N . THR A 1 83 ? 5.273 1.774 -24.296 1.00 98.69 83 THR A N 1
ATOM 623 C CA . THR A 1 83 ? 6.713 1.786 -24.591 1.00 98.69 83 THR A CA 1
ATOM 624 C C . THR A 1 83 ? 7.138 0.522 -25.332 1.00 98.69 83 THR A C 1
ATOM 626 O O . THR A 1 83 ? 7.855 0.615 -26.330 1.00 98.69 83 THR A O 1
ATOM 629 N N . LEU A 1 84 ? 6.656 -0.648 -24.901 1.00 98.81 84 LEU A N 1
ATOM 630 C CA . LEU A 1 84 ? 7.001 -1.922 -25.532 1.00 98.81 84 LEU A CA 1
ATOM 631 C C . LEU A 1 84 ? 6.374 -2.068 -26.926 1.00 98.81 84 LEU A C 1
ATOM 633 O O . LEU A 1 84 ? 7.069 -2.503 -27.839 1.00 98.81 84 LEU A O 1
ATOM 637 N N . HIS A 1 85 ? 5.137 -1.604 -27.143 1.00 98.69 85 HIS A N 1
ATOM 638 C CA . HIS A 1 85 ? 4.526 -1.550 -28.484 1.00 98.69 85 HIS A CA 1
ATOM 639 C C . HIS A 1 85 ? 5.297 -0.627 -29.439 1.00 98.69 85 HIS A C 1
ATOM 641 O O . HIS A 1 85 ? 5.462 -0.937 -30.623 1.00 98.69 85 HIS A O 1
ATOM 647 N N . ARG A 1 86 ? 5.825 0.497 -28.932 1.00 98.50 86 ARG A N 1
ATOM 648 C CA . ARG A 1 86 ? 6.674 1.413 -29.716 1.00 98.50 86 ARG A CA 1
ATOM 649 C C . ARG A 1 86 ? 7.991 0.750 -30.126 1.00 98.50 86 ARG A C 1
ATOM 651 O O . ARG A 1 86 ? 8.415 0.912 -31.266 1.00 98.50 86 ARG A O 1
ATOM 658 N N . ALA A 1 87 ? 8.610 -0.005 -29.217 1.00 98.50 87 ALA A N 1
ATOM 659 C CA . ALA A 1 87 ? 9.815 -0.781 -29.503 1.00 98.50 87 ALA A CA 1
ATOM 660 C C . ALA A 1 87 ? 9.540 -1.950 -30.469 1.00 98.50 87 ALA A C 1
ATOM 662 O O . ALA A 1 87 ? 10.360 -2.205 -31.349 1.00 98.50 87 ALA A O 1
ATOM 663 N N . ASP A 1 88 ? 8.385 -2.623 -30.364 1.00 98.38 88 ASP A N 1
ATOM 664 C CA . ASP A 1 88 ? 7.985 -3.696 -31.291 1.00 98.38 88 ASP A CA 1
ATOM 665 C C . ASP A 1 88 ? 7.818 -3.170 -32.716 1.00 98.38 88 ASP A C 1
ATOM 667 O O . ASP A 1 88 ? 8.367 -3.729 -33.661 1.00 98.38 88 ASP A O 1
ATOM 671 N N . SER A 1 89 ? 7.134 -2.030 -32.854 1.00 98.19 89 SER A N 1
ATOM 672 C CA . SER A 1 89 ? 6.919 -1.358 -34.143 1.00 98.19 89 SER A CA 1
ATOM 673 C C . SER A 1 89 ? 8.233 -0.926 -34.807 1.00 98.19 89 SER A C 1
ATOM 675 O O . SER A 1 89 ? 8.303 -0.818 -36.028 1.00 98.19 89 SER A O 1
ATOM 677 N N . ALA A 1 90 ? 9.279 -0.691 -34.009 1.00 97.81 90 ALA A N 1
ATOM 678 C CA . ALA A 1 90 ? 10.625 -0.366 -34.471 1.00 97.81 90 ALA A CA 1
ATOM 679 C C . ALA A 1 90 ? 11.526 -1.604 -34.669 1.00 97.81 90 ALA A C 1
ATOM 681 O O . ALA A 1 90 ? 12.696 -1.453 -35.012 1.00 97.81 90 ALA A O 1
ATOM 682 N N . GLY A 1 91 ? 11.021 -2.820 -34.430 1.00 97.94 91 GLY A N 1
ATOM 683 C CA . GLY A 1 91 ? 11.798 -4.060 -34.527 1.00 97.94 91 GLY A CA 1
ATOM 684 C C . GLY A 1 91 ? 12.861 -4.236 -33.434 1.00 97.94 91 GLY A C 1
ATOM 685 O O . GLY A 1 91 ? 13.745 -5.074 -33.581 1.00 97.94 91 GLY A O 1
ATOM 686 N N . ALA A 1 92 ? 12.790 -3.463 -32.347 1.00 97.69 92 ALA A N 1
ATOM 687 C CA . ALA A 1 92 ? 13.787 -3.449 -31.273 1.00 97.69 92 ALA A CA 1
ATOM 688 C C . ALA A 1 92 ? 13.434 -4.355 -30.076 1.00 97.69 92 ALA A C 1
ATOM 690 O O . ALA A 1 92 ? 14.229 -4.515 -29.150 1.00 97.69 92 ALA A O 1
ATOM 691 N N . LEU A 1 93 ? 12.229 -4.930 -30.058 1.00 97.94 93 LEU A N 1
ATOM 692 C CA . LEU A 1 93 ? 11.738 -5.702 -28.921 1.00 97.94 93 LEU A CA 1
ATOM 693 C C . LEU A 1 93 ? 12.388 -7.093 -28.849 1.00 97.94 93 LEU A C 1
ATOM 695 O O . LEU A 1 93 ? 12.346 -7.868 -29.807 1.00 97.94 93 LEU A O 1
ATOM 699 N N . THR A 1 94 ? 12.933 -7.446 -27.685 1.00 98.44 94 THR A N 1
ATOM 700 C CA . THR A 1 94 ? 13.482 -8.788 -27.438 1.00 98.44 94 THR A CA 1
ATOM 701 C C . THR A 1 94 ? 12.361 -9.807 -27.177 1.00 98.44 94 THR A C 1
ATOM 703 O O . THR A 1 94 ? 11.216 -9.419 -26.922 1.00 98.44 94 THR A O 1
ATOM 706 N N . PRO A 1 95 ? 12.640 -11.128 -27.184 1.00 98.31 95 PRO A N 1
ATOM 707 C CA . PRO A 1 95 ? 11.645 -12.130 -26.793 1.00 98.31 95 PRO A CA 1
ATOM 708 C C . PRO A 1 95 ? 11.058 -11.883 -25.394 1.00 98.31 95 PRO A C 1
ATOM 710 O O . PRO A 1 95 ? 9.840 -11.906 -25.233 1.00 98.31 95 PRO A O 1
ATOM 713 N N . SER A 1 96 ? 11.905 -11.544 -24.412 1.00 98.12 96 SER A N 1
ATOM 714 C CA . SER A 1 96 ? 11.468 -11.171 -23.058 1.00 98.12 96 SER A CA 1
ATOM 715 C C . SER A 1 96 ? 10.614 -9.893 -23.067 1.00 98.12 96 SER A C 1
ATOM 717 O O . SER A 1 96 ? 9.566 -9.844 -22.422 1.00 98.12 96 SER A O 1
ATOM 719 N N . GLY A 1 97 ? 10.985 -8.894 -23.879 1.00 98.50 97 GLY A N 1
ATOM 720 C CA . GLY A 1 97 ? 10.171 -7.697 -24.108 1.00 98.50 97 GLY A CA 1
ATOM 721 C C . GLY A 1 97 ? 8.771 -8.016 -24.641 1.00 98.50 97 GLY A C 1
ATOM 722 O O . GLY A 1 97 ? 7.782 -7.463 -24.161 1.00 98.50 97 GLY A O 1
ATOM 723 N N . ARG A 1 98 ? 8.663 -8.959 -25.584 1.00 98.62 98 ARG A N 1
ATOM 724 C CA . ARG A 1 98 ? 7.383 -9.409 -26.157 1.00 98.62 98 ARG A CA 1
ATOM 725 C C . ARG A 1 98 ? 6.507 -10.130 -25.136 1.00 98.62 98 ARG A C 1
ATOM 727 O O . ARG A 1 98 ? 5.286 -9.992 -25.182 1.00 98.62 98 ARG A O 1
ATOM 734 N N . GLU A 1 99 ? 7.103 -10.882 -24.217 1.00 98.56 99 GLU A N 1
ATOM 735 C CA . GLU A 1 99 ? 6.374 -11.513 -23.113 1.00 98.56 99 GLU A CA 1
ATOM 736 C C . GLU A 1 99 ? 5.828 -10.479 -22.125 1.00 98.56 99 GLU A C 1
ATOM 738 O O . GLU A 1 99 ? 4.639 -10.527 -21.799 1.00 98.56 99 GLU A O 1
ATOM 743 N N . LEU A 1 100 ? 6.649 -9.505 -21.713 1.00 98.69 100 LEU A N 1
ATOM 744 C CA . LEU A 1 100 ? 6.194 -8.443 -20.816 1.00 98.69 100 LEU A CA 1
ATOM 745 C C . LEU A 1 100 ? 5.117 -7.568 -21.466 1.00 98.69 100 LEU A C 1
ATOM 747 O O . LEU A 1 100 ? 4.167 -7.176 -20.793 1.00 98.69 100 LEU A O 1
ATOM 751 N N . MET A 1 101 ? 5.222 -7.305 -22.772 1.00 98.69 101 MET A N 1
ATOM 752 C CA . MET A 1 101 ? 4.207 -6.572 -23.534 1.00 98.69 101 MET A CA 1
ATOM 753 C C . MET A 1 101 ? 2.849 -7.278 -23.474 1.00 98.69 101 MET A C 1
ATOM 755 O O . MET A 1 101 ? 1.851 -6.666 -23.104 1.00 98.69 101 MET A O 1
ATOM 759 N N . LYS A 1 102 ? 2.818 -8.594 -23.734 1.00 98.62 102 LYS A N 1
ATOM 760 C CA . LYS A 1 102 ? 1.590 -9.401 -23.625 1.00 98.62 102 LYS A CA 1
ATOM 761 C C . LYS A 1 102 ? 1.024 -9.404 -22.206 1.00 98.62 102 LYS A C 1
ATOM 763 O O . LYS A 1 102 ? -0.191 -9.335 -22.035 1.00 98.62 102 LYS A O 1
ATOM 768 N N . LEU A 1 103 ? 1.887 -9.485 -21.191 1.00 98.56 103 LEU A N 1
ATOM 769 C CA . LEU A 1 103 ? 1.465 -9.419 -19.793 1.00 98.56 103 LEU A CA 1
ATOM 770 C C . LEU A 1 103 ? 0.866 -8.047 -19.452 1.00 98.56 103 LEU A C 1
ATOM 772 O O . LEU A 1 103 ? -0.186 -7.991 -18.821 1.00 98.56 103 LEU A O 1
ATOM 776 N N . ALA A 1 104 ? 1.483 -6.951 -19.897 1.00 98.44 104 ALA A N 1
ATOM 777 C CA . ALA A 1 104 ? 0.957 -5.603 -19.705 1.00 98.44 104 ALA A CA 1
ATOM 778 C C . ALA A 1 104 ? -0.423 -5.429 -20.360 1.00 98.44 104 ALA A C 1
ATOM 780 O O . ALA A 1 104 ? -1.346 -4.927 -19.716 1.00 98.44 104 ALA A O 1
ATOM 781 N N . ASP A 1 105 ? -0.599 -5.915 -21.590 1.00 98.44 105 ASP A N 1
ATOM 782 C CA . ASP A 1 105 ? -1.886 -5.872 -22.291 1.00 98.44 105 ASP A CA 1
ATOM 783 C C . ASP A 1 105 ? -2.952 -6.718 -21.574 1.00 98.44 105 ASP A C 1
ATOM 785 O O . ASP A 1 105 ? -4.094 -6.285 -21.401 1.00 98.44 105 ASP A O 1
ATOM 789 N N . PHE A 1 106 ? -2.572 -7.898 -21.074 1.00 98.12 106 PHE A N 1
ATOM 790 C CA . PHE A 1 106 ? -3.449 -8.736 -20.260 1.00 98.12 106 PHE A CA 1
ATOM 791 C C . PHE A 1 106 ? -3.869 -8.043 -18.957 1.00 98.12 106 PHE A C 1
ATOM 793 O O . PHE A 1 106 ? -5.051 -8.053 -18.609 1.00 98.12 106 PHE A O 1
ATOM 800 N N . VAL A 1 107 ? -2.934 -7.409 -18.242 1.00 97.44 107 VAL A N 1
ATOM 801 C CA . VAL A 1 107 ? -3.223 -6.663 -17.005 1.00 97.44 107 VAL A CA 1
ATOM 802 C C . VAL A 1 107 ? -4.157 -5.488 -17.287 1.00 97.44 107 VAL A C 1
ATOM 804 O O . VAL A 1 107 ? -5.100 -5.271 -16.520 1.00 97.44 107 VAL A O 1
ATOM 807 N N . ALA A 1 108 ? -3.946 -4.764 -18.390 1.00 97.06 108 ALA A N 1
ATOM 808 C CA . ALA A 1 108 ? -4.820 -3.675 -18.817 1.00 97.06 108 ALA A CA 1
ATOM 809 C C . ALA A 1 108 ? -6.244 -4.175 -19.095 1.00 97.06 108 ALA A C 1
ATOM 811 O O . ALA A 1 108 ? -7.205 -3.616 -18.565 1.00 97.06 108 ALA A O 1
ATOM 812 N N . ALA A 1 109 ? -6.381 -5.264 -19.856 1.00 97.50 109 ALA A N 1
ATOM 813 C CA . ALA A 1 109 ? -7.673 -5.869 -20.165 1.00 97.50 109 ALA A CA 1
ATOM 814 C C . ALA A 1 109 ? -8.380 -6.397 -18.905 1.00 97.50 109 ALA A C 1
ATOM 816 O O . ALA A 1 109 ? -9.556 -6.112 -18.687 1.00 97.50 109 ALA A O 1
ATOM 817 N N . LYS A 1 110 ? -7.658 -7.109 -18.030 1.00 95.81 110 LYS A N 1
ATOM 818 C CA . LYS A 1 110 ? -8.196 -7.660 -16.776 1.00 95.81 110 LYS A CA 1
ATOM 819 C C . LYS A 1 110 ? -8.620 -6.568 -15.782 1.00 95.81 110 LYS A C 1
ATOM 821 O O . LYS A 1 110 ? -9.544 -6.785 -14.998 1.00 95.81 110 LYS A O 1
ATOM 826 N N . SER A 1 111 ? -7.969 -5.405 -15.822 1.00 96.25 111 SER A N 1
ATOM 827 C CA . SER A 1 111 ? -8.257 -4.259 -14.946 1.00 96.25 111 SER A CA 1
ATOM 828 C C . SER A 1 111 ? -9.246 -3.255 -15.548 1.00 96.25 111 SER A C 1
ATOM 830 O O . SER A 1 111 ? -9.657 -2.317 -14.861 1.00 96.25 111 SER A O 1
ATOM 832 N N . HIS A 1 112 ? -9.652 -3.435 -16.808 1.00 95.00 112 HIS A N 1
ATOM 833 C CA . HIS A 1 112 ? -10.614 -2.568 -17.480 1.00 95.00 112 HIS A CA 1
ATOM 834 C C . HIS A 1 112 ? -11.920 -2.477 -16.672 1.00 95.00 112 HIS A C 1
ATOM 836 O O . HIS A 1 112 ? -12.479 -3.491 -16.258 1.00 95.00 112 HIS A O 1
ATOM 842 N N . ASN A 1 113 ? -12.385 -1.251 -16.404 1.00 94.44 113 ASN A N 1
ATOM 843 C CA . ASN A 1 113 ? -13.516 -0.940 -15.511 1.00 94.44 113 ASN A CA 1
ATOM 844 C C . ASN A 1 113 ? -13.383 -1.434 -14.055 1.00 94.44 113 ASN A C 1
ATOM 846 O O . ASN A 1 113 ? -14.360 -1.422 -13.309 1.00 94.44 113 ASN A O 1
ATOM 850 N N . ARG A 1 114 ? -12.185 -1.848 -13.623 1.00 95.12 114 ARG A N 1
ATOM 851 C CA . ARG A 1 114 ? -11.918 -2.374 -12.272 1.00 95.12 114 ARG A CA 1
ATOM 852 C C . ARG A 1 114 ? -10.747 -1.687 -11.573 1.00 95.12 114 ARG A C 1
ATOM 854 O O . ARG A 1 114 ? -10.367 -2.113 -10.488 1.00 95.12 114 ARG A O 1
ATOM 861 N N . TRP A 1 115 ? -10.186 -0.620 -12.142 1.00 95.56 115 TRP A N 1
ATOM 862 C CA . TRP A 1 115 ? -9.093 0.135 -11.522 1.00 95.56 115 TRP A CA 1
ATOM 863 C C . TRP A 1 115 ? -9.450 0.565 -10.090 1.00 95.56 115 TRP A C 1
ATOM 865 O O . TRP A 1 115 ? -10.439 1.253 -9.843 1.00 95.56 115 TRP A O 1
ATOM 875 N N . GLY A 1 116 ? -8.647 0.117 -9.126 1.00 95.62 116 GLY A N 1
ATOM 876 C CA . GLY A 1 116 ? -8.819 0.382 -7.702 1.00 95.62 116 GLY A CA 1
ATOM 877 C C . GLY A 1 116 ? -9.953 -0.388 -7.018 1.00 95.62 116 GLY A C 1
ATOM 878 O O . GLY A 1 116 ? -10.184 -0.133 -5.832 1.00 95.62 116 GLY A O 1
ATOM 879 N N . ALA A 1 117 ? -10.646 -1.297 -7.713 1.00 97.25 117 ALA A N 1
ATOM 880 C CA . ALA A 1 117 ? -11.670 -2.161 -7.130 1.00 97.25 117 ALA A CA 1
ATOM 881 C C . ALA A 1 117 ? -11.042 -3.221 -6.214 1.00 97.25 117 ALA A C 1
ATOM 883 O O . ALA A 1 117 ? -9.947 -3.713 -6.488 1.00 97.25 117 ALA A O 1
ATOM 884 N N . LEU A 1 118 ? -11.744 -3.579 -5.136 1.00 97.38 118 LEU A N 1
ATOM 885 C CA . LEU A 1 118 ? -11.360 -4.695 -4.268 1.00 97.38 118 LEU A CA 1
ATOM 886 C C . LEU A 1 118 ? -11.386 -6.004 -5.078 1.00 97.38 118 LEU A C 1
ATOM 888 O O . LEU A 1 118 ? -12.319 -6.220 -5.855 1.00 97.38 118 LEU A O 1
ATOM 892 N N . ASP A 1 119 ? -10.363 -6.846 -4.930 1.00 95.94 119 ASP A N 1
ATOM 893 C CA . ASP A 1 119 ? -10.326 -8.160 -5.579 1.00 95.94 119 ASP A CA 1
ATOM 894 C C . ASP A 1 119 ? -10.895 -9.254 -4.658 1.00 95.94 119 ASP A C 1
ATOM 896 O O . ASP A 1 119 ? -11.028 -9.065 -3.448 1.00 95.94 119 ASP A O 1
ATOM 900 N N . SER A 1 120 ? -11.213 -10.415 -5.235 1.00 95.75 120 SER A N 1
ATOM 901 C CA . SER A 1 120 ? -11.603 -11.628 -4.511 1.00 95.75 120 SER A CA 1
ATOM 902 C C . SER A 1 120 ? -10.640 -12.001 -3.380 1.00 95.75 120 SER A C 1
ATOM 904 O O . SER A 1 120 ? -11.095 -12.388 -2.301 1.00 95.75 120 SER A O 1
ATOM 906 N N . LEU A 1 121 ? -9.331 -11.811 -3.585 1.00 97.06 121 LEU A N 1
ATOM 907 C CA . LEU A 1 121 ? -8.331 -11.999 -2.538 1.00 97.06 121 LEU A CA 1
ATOM 908 C C . LEU A 1 121 ? -8.560 -11.023 -1.380 1.00 97.06 121 LEU A C 1
ATOM 910 O O . LEU A 1 121 ? -8.662 -11.446 -0.234 1.00 97.06 121 LEU A O 1
ATOM 914 N N . GLY A 1 122 ? -8.754 -9.735 -1.672 1.00 98.06 122 GLY A N 1
ATOM 915 C CA . GLY A 1 122 ? -9.015 -8.720 -0.653 1.00 98.06 122 GLY A CA 1
ATOM 916 C C . GLY A 1 122 ? -10.306 -8.953 0.128 1.00 98.06 122 GLY A C 1
ATOM 917 O O . GLY A 1 122 ? -10.359 -8.682 1.326 1.00 98.06 122 GLY A O 1
ATOM 918 N N . MET A 1 123 ? -11.338 -9.505 -0.516 1.00 98.38 123 MET A N 1
ATOM 919 C CA . MET A 1 123 ? -12.552 -9.948 0.177 1.00 98.38 123 MET A CA 1
ATOM 920 C C . MET A 1 123 ? -12.237 -11.089 1.159 1.00 98.38 123 MET A C 1
ATOM 922 O O . MET A 1 123 ? -12.666 -11.053 2.312 1.00 98.38 123 MET A O 1
ATOM 926 N N . ALA A 1 124 ? -11.460 -12.089 0.727 1.00 97.75 124 ALA A N 1
ATOM 927 C CA . ALA A 1 124 ? -11.062 -13.219 1.564 1.00 97.75 124 ALA A CA 1
ATOM 928 C C . ALA A 1 124 ? -10.178 -12.794 2.749 1.00 97.75 124 ALA A C 1
ATOM 930 O O . ALA A 1 124 ? -10.376 -13.289 3.859 1.00 97.75 124 ALA A O 1
ATOM 931 N N . GLU A 1 125 ? -9.264 -11.842 2.550 1.00 98.25 125 GLU A N 1
ATOM 932 C CA . GLU A 1 125 ? -8.428 -11.277 3.614 1.00 98.25 125 GLU A CA 1
ATOM 933 C C . GLU A 1 125 ? -9.284 -10.682 4.739 1.00 98.25 125 GLU A C 1
ATOM 935 O O . GLU A 1 125 ? -9.110 -11.041 5.905 1.00 98.25 125 GLU A O 1
ATOM 940 N N . GLN A 1 126 ? -10.259 -9.832 4.397 1.00 98.69 126 GLN A N 1
ATOM 941 C CA . GLN A 1 126 ? -11.132 -9.176 5.378 1.00 98.69 126 GLN A CA 1
ATOM 942 C C . GLN A 1 126 ? -12.008 -10.184 6.128 1.00 98.69 126 GLN A C 1
ATOM 944 O O . GLN A 1 126 ? -12.071 -10.152 7.358 1.00 98.69 126 GLN A O 1
ATOM 949 N N . ARG A 1 127 ? -12.603 -11.151 5.414 1.00 98.62 127 ARG A N 1
ATOM 950 C CA . ARG A 1 127 ? -13.353 -12.256 6.037 1.00 98.62 127 ARG A CA 1
ATOM 951 C C . ARG A 1 127 ? -12.463 -13.091 6.961 1.00 98.62 127 ARG A C 1
ATOM 953 O O . ARG A 1 127 ? -12.889 -13.507 8.039 1.00 98.62 127 ARG A O 1
ATOM 960 N N . GLY A 1 128 ? -11.217 -13.334 6.565 1.00 97.31 128 GLY A N 1
ATOM 961 C CA . GLY A 1 128 ? -10.237 -14.055 7.370 1.00 97.31 128 GLY A CA 1
ATOM 962 C C . GLY A 1 128 ? -9.905 -13.321 8.670 1.00 97.31 128 GLY A C 1
ATOM 963 O O . GLY A 1 128 ? -9.921 -13.937 9.738 1.00 97.31 128 GLY A O 1
ATOM 964 N N . ILE A 1 129 ? -9.652 -12.009 8.603 1.00 97.56 129 ILE A N 1
ATOM 965 C CA . ILE A 1 129 ? -9.384 -11.178 9.787 1.00 97.56 129 ILE A CA 1
ATOM 966 C C . ILE A 1 129 ? -10.608 -11.165 10.712 1.00 97.56 129 ILE A C 1
ATOM 968 O O . ILE A 1 129 ? -10.459 -11.450 11.900 1.00 97.56 129 ILE A O 1
ATOM 972 N N . ALA A 1 130 ? -11.809 -10.936 10.172 1.00 97.88 130 ALA A N 1
ATOM 973 C CA . ALA A 1 130 ? -13.059 -10.955 10.933 1.00 97.88 130 ALA A CA 1
ATOM 974 C C . ALA A 1 130 ? -13.282 -12.291 11.655 1.00 97.88 130 ALA A C 1
ATOM 976 O O . ALA A 1 130 ? -13.565 -12.324 12.852 1.00 97.88 130 ALA A O 1
ATOM 977 N N . SER A 1 131 ? -13.077 -13.408 10.949 1.00 97.12 131 SER A N 1
ATOM 978 C CA . SER A 1 131 ? -13.268 -14.749 11.511 1.00 97.12 131 SER A CA 1
ATOM 979 C C . SER A 1 131 ? -12.305 -15.040 12.655 1.00 97.12 131 SER A C 1
ATOM 981 O O . SER A 1 131 ? -12.704 -15.592 13.681 1.00 97.12 131 SER A O 1
ATOM 983 N N . ARG A 1 132 ? -11.034 -14.650 12.505 1.00 95.31 132 ARG A N 1
ATOM 984 C CA . ARG A 1 132 ? -10.032 -14.811 13.565 1.00 95.31 132 ARG A CA 1
ATOM 985 C C . ARG A 1 132 ? -10.326 -13.910 14.760 1.00 95.31 132 ARG A C 1
ATOM 987 O O . ARG A 1 132 ? -10.209 -14.376 15.887 1.00 95.31 132 ARG A O 1
ATOM 994 N N . MET A 1 133 ? -10.743 -12.667 14.520 1.00 95.00 133 MET A N 1
ATOM 995 C CA . MET A 1 133 ? -11.136 -11.731 15.574 1.00 95.00 133 MET A CA 1
ATOM 996 C C . MET A 1 133 ? -12.308 -12.279 16.397 1.00 95.00 133 MET A C 1
ATOM 998 O O . MET A 1 133 ? -12.218 -12.336 17.621 1.00 95.00 133 MET A O 1
ATOM 1002 N N . TYR A 1 134 ? -13.368 -12.748 15.733 1.00 95.12 134 TYR A N 1
ATOM 1003 C CA . TYR A 1 134 ? -14.519 -13.353 16.401 1.00 95.12 134 TYR A CA 1
ATOM 1004 C C . TYR A 1 134 ? -14.130 -14.606 17.192 1.00 95.12 134 TYR A C 1
ATOM 1006 O O . TYR A 1 134 ? -14.493 -14.738 18.357 1.00 95.12 134 TYR A O 1
ATOM 1014 N N . LYS A 1 135 ? -13.344 -15.510 16.589 1.00 93.19 135 LYS A N 1
ATOM 1015 C CA . LYS A 1 135 ? -12.888 -16.739 17.254 1.00 93.19 135 LYS A CA 1
ATOM 1016 C C . LYS A 1 135 ? -12.033 -16.451 18.492 1.00 93.19 135 LYS A C 1
ATOM 1018 O O . LYS A 1 135 ? -12.133 -17.187 19.467 1.00 93.19 135 LYS A O 1
ATOM 1023 N N . ALA A 1 136 ? -11.190 -15.421 18.443 1.00 91.62 136 ALA A N 1
ATOM 1024 C CA . ALA A 1 136 ? -10.313 -15.054 19.551 1.00 91.62 136 ALA A CA 1
ATOM 1025 C C . ALA A 1 136 ? -11.067 -14.374 20.704 1.00 91.62 136 ALA A C 1
ATOM 1027 O O . ALA A 1 136 ? -10.706 -14.573 21.861 1.00 91.62 136 ALA A O 1
ATOM 1028 N N . TYR A 1 137 ? -12.114 -13.597 20.404 1.00 92.38 137 TYR A N 1
ATOM 1029 C CA . TYR A 1 137 ? -12.811 -12.770 21.395 1.00 92.38 137 TYR A CA 1
ATOM 1030 C C . TYR A 1 137 ? -14.343 -12.884 21.313 1.00 92.38 137 TYR A C 1
ATOM 1032 O O . TYR A 1 137 ? -15.029 -11.863 21.249 1.00 92.38 137 TYR A O 1
ATOM 1040 N N . PRO A 1 138 ? -14.925 -14.098 21.320 1.00 92.44 138 PRO A N 1
ATOM 1041 C CA . PRO A 1 138 ? -16.343 -14.295 21.013 1.00 92.44 138 PRO A CA 1
ATOM 1042 C C . PRO A 1 138 ? -17.278 -13.608 22.017 1.00 92.44 138 PRO A C 1
ATOM 1044 O O . PRO A 1 138 ? -18.399 -13.241 21.669 1.00 92.44 138 PRO A O 1
ATOM 1047 N N . HIS A 1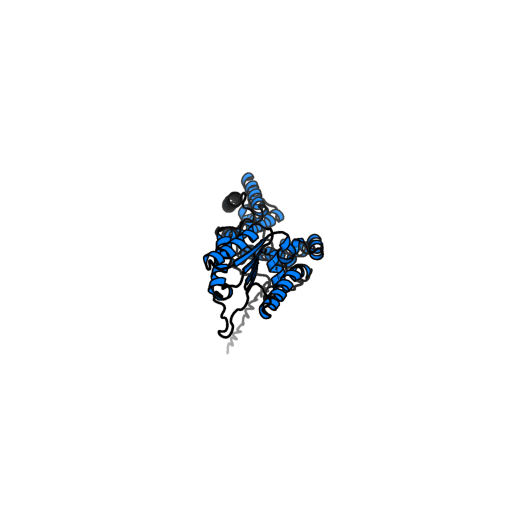 139 ? -16.840 -13.408 23.265 1.00 91.50 139 HIS A N 1
ATOM 1048 C CA . HIS A 1 139 ? -17.625 -12.730 24.300 1.00 91.50 139 HIS A CA 1
ATOM 1049 C C . HIS A 1 139 ? -17.825 -11.238 24.023 1.00 91.50 139 HIS A C 1
ATOM 1051 O O . HIS A 1 139 ? -18.854 -10.709 24.424 1.00 91.50 139 HIS A O 1
ATOM 1057 N N . LEU A 1 140 ? -16.914 -10.585 23.291 1.00 93.50 140 LEU A N 1
ATOM 1058 C CA . LEU A 1 140 ? -17.070 -9.179 22.905 1.00 93.50 140 LEU A CA 1
ATOM 1059 C C . LEU A 1 140 ? -18.191 -8.964 21.888 1.00 93.50 140 LEU A C 1
ATOM 1061 O O . LEU A 1 140 ? -18.649 -7.842 21.725 1.00 93.50 140 LEU A O 1
ATOM 1065 N N . PHE A 1 141 ? -18.664 -10.024 21.237 1.00 93.56 141 PHE A N 1
ATOM 1066 C CA . PHE A 1 141 ? -19.744 -9.966 20.252 1.00 93.56 141 PHE A CA 1
ATOM 1067 C C . PHE A 1 141 ? -21.101 -10.402 20.832 1.00 93.56 141 PHE A C 1
ATOM 1069 O O . PHE A 1 141 ? -22.055 -10.594 20.081 1.00 93.56 141 PHE A O 1
ATOM 1076 N N . LYS A 1 142 ? -21.210 -10.601 22.156 1.00 85.06 142 LYS A N 1
ATOM 1077 C CA . LYS A 1 142 ? -22.467 -10.962 22.835 1.00 85.06 142 LYS A CA 1
ATOM 1078 C C . LYS A 1 142 ? -23.151 -9.715 23.385 1.00 85.06 142 LYS A C 1
ATOM 1080 O O . LYS A 1 142 ? -22.637 -9.122 24.325 1.00 85.06 142 LYS A O 1
ATOM 1085 N N . GLY A 1 143 ? -24.303 -9.336 22.833 1.00 72.12 143 GLY A N 1
ATOM 1086 C CA . GLY A 1 143 ? -25.119 -8.215 23.334 1.00 72.12 143 GLY A CA 1
ATOM 1087 C C . GLY A 1 143 ? -24.459 -6.828 23.270 1.00 72.12 143 GLY A C 1
ATOM 1088 O O . GLY A 1 143 ? -25.090 -5.850 23.648 1.00 72.12 143 GLY A O 1
ATOM 1089 N N . GLY A 1 144 ? -23.203 -6.745 22.821 1.00 67.62 144 GLY A N 1
ATOM 1090 C CA . GLY A 1 144 ? -22.480 -5.516 22.533 1.00 67.62 144 GLY A CA 1
ATOM 1091 C C . GLY A 1 144 ? -22.500 -5.235 21.037 1.00 67.62 144 GLY A C 1
ATOM 1092 O O . GLY A 1 144 ? -22.312 -6.142 20.220 1.00 67.62 144 GLY A O 1
ATOM 1093 N N . ASN A 1 145 ? -22.731 -3.974 20.689 1.00 85.81 145 ASN A N 1
ATOM 1094 C CA . ASN A 1 145 ? -22.905 -3.562 19.304 1.00 85.81 145 ASN A CA 1
ATOM 1095 C C . ASN A 1 145 ? -21.533 -3.329 18.659 1.00 85.81 145 ASN A C 1
ATOM 1097 O O . ASN A 1 145 ? -20.625 -2.771 19.277 1.00 85.81 145 ASN A O 1
ATOM 1101 N N . VAL A 1 146 ? -21.371 -3.753 17.409 1.00 96.56 146 VAL A N 1
ATOM 1102 C CA . VAL A 1 146 ? -20.188 -3.462 16.593 1.00 96.56 146 VAL A CA 1
ATOM 1103 C C . VAL A 1 146 ? -20.431 -2.136 15.881 1.00 96.56 146 VAL A C 1
ATOM 1105 O O . VAL A 1 146 ? -21.442 -1.983 15.197 1.00 96.56 146 VAL A O 1
ATOM 1108 N N . SER A 1 147 ? -19.511 -1.178 15.981 1.00 97.62 147 SER A N 1
ATOM 1109 C CA . SER A 1 147 ? -19.509 -0.020 15.081 1.00 97.62 147 SER A CA 1
ATOM 1110 C C . SER A 1 147 ? -18.436 -0.186 14.016 1.00 97.62 147 SER A C 1
ATOM 1112 O O . SER A 1 147 ? -17.337 -0.671 14.284 1.00 97.62 147 SER A O 1
ATOM 1114 N N . ALA A 1 148 ? -18.754 0.198 12.786 1.00 98.62 148 ALA A N 1
ATOM 1115 C CA . ALA A 1 148 ? -17.813 0.159 11.683 1.00 98.62 148 ALA A CA 1
ATOM 1116 C C . ALA A 1 148 ? -17.932 1.418 10.827 1.00 98.62 148 ALA A C 1
ATOM 1118 O O . ALA A 1 148 ? -19.021 1.788 10.390 1.00 98.62 148 ALA A O 1
ATOM 1119 N N . ILE A 1 149 ? -16.805 2.071 10.561 1.00 98.81 149 ILE A N 1
ATOM 1120 C CA . ILE A 1 149 ? -16.752 3.210 9.648 1.00 98.81 149 ILE A CA 1
ATOM 1121 C C . ILE A 1 149 ? -15.765 2.967 8.517 1.00 98.81 149 ILE A C 1
ATOM 1123 O O . ILE A 1 149 ? -14.712 2.359 8.713 1.00 98.81 149 ILE A O 1
ATOM 1127 N N . SER A 1 150 ? -16.059 3.498 7.335 1.00 98.88 150 SER A N 1
ATOM 1128 C CA . SER A 1 150 ? -15.109 3.522 6.224 1.00 98.88 150 SER A CA 1
ATOM 1129 C C . SER A 1 150 ? -14.971 4.909 5.613 1.00 98.88 150 SER A C 1
ATOM 1131 O O . SER A 1 150 ? -15.859 5.763 5.726 1.00 98.88 150 SER A O 1
ATOM 1133 N N . SER A 1 151 ? -13.874 5.113 4.883 1.00 98.56 151 SER A N 1
ATOM 1134 C CA . SER A 1 151 ? -13.798 6.208 3.915 1.00 98.56 151 SER A CA 1
ATOM 1135 C C . SER A 1 151 ? -14.848 6.058 2.801 1.00 98.56 151 SER A C 1
ATOM 1137 O O . SER A 1 151 ? -15.520 5.030 2.688 1.00 98.56 151 SER A O 1
ATOM 1139 N N . TYR A 1 152 ? -14.964 7.072 1.940 1.00 98.06 152 TYR A N 1
ATOM 1140 C CA . TYR A 1 152 ? -15.851 7.036 0.772 1.00 98.06 152 TYR A CA 1
ATOM 1141 C C . TYR A 1 152 ? -15.323 6.183 -0.397 1.00 98.06 152 TYR A C 1
ATOM 1143 O O . TYR A 1 152 ? -16.014 6.027 -1.401 1.00 98.06 152 TYR A O 1
ATOM 1151 N N . ALA A 1 153 ? -14.093 5.663 -0.330 1.00 97.88 153 ALA A N 1
ATOM 1152 C CA . ALA A 1 153 ? -13.533 4.895 -1.437 1.00 97.88 153 ALA A CA 1
ATOM 1153 C C . ALA A 1 153 ? -14.204 3.510 -1.530 1.00 97.88 153 ALA A C 1
ATOM 1155 O O . ALA A 1 153 ? -14.168 2.778 -0.538 1.00 97.88 153 ALA A O 1
ATOM 1156 N N . PRO A 1 154 ? -14.714 3.082 -2.706 1.00 97.88 154 PRO A N 1
ATOM 1157 C CA . PRO A 1 154 ? -15.462 1.827 -2.832 1.00 97.88 154 PRO A CA 1
ATOM 1158 C C . PRO A 1 154 ? -14.736 0.601 -2.270 1.00 97.88 154 PRO A C 1
ATOM 1160 O O . PRO A 1 154 ? -15.332 -0.208 -1.577 1.00 97.88 154 PRO A O 1
ATOM 1163 N N . ARG A 1 155 ? -13.419 0.491 -2.475 1.00 98.38 155 ARG A N 1
ATOM 1164 C CA . ARG A 1 155 ? -12.602 -0.597 -1.905 1.00 98.38 155 ARG A CA 1
ATOM 1165 C C . ARG A 1 155 ? -12.588 -0.644 -0.373 1.00 98.38 155 ARG A C 1
ATOM 1167 O O . ARG A 1 155 ? -12.512 -1.733 0.187 1.00 98.38 155 ARG A O 1
ATOM 1174 N N . CYS A 1 156 ? -12.662 0.503 0.303 1.00 98.69 156 CYS A N 1
ATOM 1175 C CA . CYS A 1 156 ? -12.710 0.577 1.765 1.00 98.69 156 CYS A CA 1
ATOM 1176 C C . CYS A 1 156 ? -14.115 0.252 2.276 1.00 98.69 156 CYS A C 1
ATOM 1178 O O . CYS A 1 156 ? -14.242 -0.504 3.231 1.00 98.69 156 CYS A O 1
ATOM 1180 N N . VAL A 1 157 ? -15.148 0.755 1.590 1.00 98.75 157 VAL A N 1
ATOM 1181 C CA . VAL A 1 157 ? -16.558 0.423 1.860 1.00 98.75 157 VAL A CA 1
ATOM 1182 C C . VAL A 1 157 ? -16.788 -1.083 1.726 1.00 98.75 157 VAL A C 1
ATOM 1184 O O . VAL A 1 157 ? -17.299 -1.721 2.638 1.00 98.75 157 VAL A O 1
ATOM 1187 N N . MET A 1 158 ? -16.337 -1.676 0.619 1.00 98.62 158 MET A N 1
ATOM 1188 C CA . MET A 1 158 ? -16.442 -3.116 0.398 1.00 98.62 158 MET A CA 1
ATOM 1189 C C . MET A 1 158 ? -15.628 -3.900 1.427 1.00 98.62 158 MET A C 1
ATOM 1191 O O . MET A 1 158 ? -16.126 -4.883 1.947 1.00 98.62 158 MET A O 1
ATOM 1195 N N . SER A 1 159 ? -14.421 -3.452 1.792 1.00 98.88 159 SER A N 1
ATOM 1196 C CA . SER A 1 159 ? -13.635 -4.133 2.837 1.00 98.88 159 SER A CA 1
ATOM 1197 C C . SER A 1 159 ? -14.343 -4.129 4.194 1.00 98.88 159 SER A C 1
ATOM 1199 O O . SER A 1 159 ? -14.352 -5.153 4.870 1.00 98.88 159 SER A O 1
ATOM 1201 N N . MET A 1 160 ? -14.976 -3.008 4.561 1.00 98.88 160 MET A N 1
ATOM 1202 C CA . MET A 1 160 ? -15.811 -2.911 5.758 1.00 98.88 160 MET A CA 1
ATOM 1203 C C . MET A 1 160 ? -16.961 -3.918 5.707 1.00 98.88 160 MET A C 1
ATOM 1205 O O . MET A 1 160 ? -17.135 -4.670 6.659 1.00 98.88 160 MET A O 1
ATOM 1209 N N . TYR A 1 161 ? -17.706 -3.969 4.599 1.00 98.75 161 TYR A N 1
ATOM 1210 C CA . TYR A 1 161 ? -18.829 -4.899 4.459 1.00 98.75 161 TYR A CA 1
ATOM 1211 C C . TYR A 1 161 ? -18.398 -6.365 4.415 1.00 98.75 161 TYR A C 1
ATOM 1213 O O . TYR A 1 161 ? -19.064 -7.208 5.002 1.00 98.75 161 TYR A O 1
ATOM 1221 N N . GLU A 1 162 ? -17.273 -6.696 3.782 1.00 98.81 162 GLU A N 1
ATOM 1222 C CA . GLU A 1 162 ? -16.742 -8.062 3.807 1.00 98.81 162 GLU A CA 1
ATOM 1223 C C . GLU A 1 162 ? -16.372 -8.508 5.223 1.00 98.81 162 GLU A C 1
ATOM 1225 O O . GLU A 1 162 ? -16.598 -9.660 5.597 1.00 98.81 162 GLU A O 1
ATOM 1230 N N . PHE A 1 163 ? -15.853 -7.584 6.030 1.00 98.81 163 PHE A N 1
ATOM 1231 C CA . PHE A 1 163 ? -15.574 -7.832 7.434 1.00 98.81 163 PHE A CA 1
ATOM 1232 C C . PHE A 1 163 ? -16.868 -8.013 8.238 1.00 98.81 163 PHE A C 1
ATOM 1234 O O . PHE A 1 163 ? -17.034 -9.015 8.932 1.00 98.81 163 PHE A O 1
ATOM 1241 N N . THR A 1 164 ? -17.800 -7.060 8.152 1.00 98.25 164 THR A N 1
ATOM 1242 C CA . THR A 1 164 ? -19.010 -7.051 8.986 1.00 98.25 164 THR A CA 1
ATOM 1243 C C . THR A 1 164 ? -20.002 -8.141 8.600 1.00 98.25 164 THR A C 1
ATOM 1245 O O . THR A 1 164 ? -20.551 -8.784 9.489 1.00 98.25 164 THR A O 1
ATOM 1248 N N . HIS A 1 165 ? -20.177 -8.443 7.310 1.00 98.31 165 HIS A N 1
ATOM 1249 C CA . HIS A 1 165 ? -20.998 -9.579 6.882 1.00 98.31 165 HIS A CA 1
ATOM 1250 C C . HIS A 1 165 ? -20.419 -10.909 7.362 1.00 98.31 165 HIS A C 1
ATOM 1252 O O . HIS A 1 165 ? -21.167 -11.834 7.664 1.00 98.31 165 HIS A O 1
ATOM 1258 N N . GLN A 1 166 ? -19.093 -11.031 7.462 1.00 98.44 166 GLN A N 1
ATOM 1259 C CA . GLN A 1 166 ? -18.507 -12.236 8.035 1.00 98.44 166 GLN A CA 1
ATOM 1260 C C . GLN A 1 166 ? -18.794 -12.356 9.535 1.00 98.44 166 GLN A C 1
ATOM 1262 O O . GLN A 1 166 ? -19.040 -13.465 10.001 1.00 98.44 166 GLN A O 1
ATOM 1267 N N . LEU A 1 167 ? -18.803 -11.246 10.282 1.00 97.25 167 LEU A N 1
ATOM 1268 C CA . LEU A 1 167 ? -19.226 -11.255 11.686 1.00 97.25 167 LEU A CA 1
ATOM 1269 C C . LEU A 1 167 ? -20.697 -11.672 11.828 1.00 97.25 167 LEU A C 1
ATOM 1271 O O . LEU A 1 167 ? -20.988 -12.550 12.634 1.00 97.25 167 LEU A O 1
ATOM 1275 N N . ASP A 1 168 ? -21.589 -11.114 11.008 1.00 95.38 168 ASP A N 1
ATOM 1276 C CA . ASP A 1 168 ? -23.021 -11.458 10.982 1.00 95.38 168 ASP A CA 1
ATOM 1277 C C . ASP A 1 168 ? -23.253 -12.951 10.679 1.00 95.38 168 ASP A C 1
ATOM 1279 O O . ASP A 1 168 ? -24.023 -13.635 11.351 1.00 95.38 168 ASP A O 1
ATOM 1283 N N . ARG A 1 169 ? -22.482 -13.522 9.744 1.00 96.50 169 ARG A N 1
ATOM 1284 C CA . ARG A 1 169 ? -22.518 -14.966 9.451 1.00 96.50 169 ARG A CA 1
ATOM 1285 C C . ARG A 1 169 ? -22.051 -15.845 10.612 1.00 96.50 169 ARG A C 1
ATOM 1287 O O . ARG A 1 169 ? -22.483 -16.992 10.702 1.00 96.50 169 ARG A O 1
ATOM 1294 N N . LEU A 1 170 ? -21.124 -15.359 11.438 1.00 96.06 170 LEU A N 1
ATOM 1295 C CA . LEU A 1 170 ? -20.584 -16.097 12.586 1.00 96.06 170 LEU A CA 1
ATOM 1296 C C . LEU A 1 170 ? -21.459 -15.945 13.834 1.00 96.06 170 LEU A C 1
ATOM 1298 O O . LEU A 1 170 ? -21.470 -16.836 14.682 1.00 96.06 170 LEU A O 1
ATOM 1302 N N . ASN A 1 171 ? -22.193 -14.840 13.940 1.00 94.50 171 ASN A N 1
ATOM 1303 C CA . ASN A 1 171 ? -23.130 -14.563 15.013 1.00 94.50 171 ASN A CA 1
ATOM 1304 C C . ASN A 1 171 ? -24.326 -13.772 14.477 1.00 94.50 171 ASN A C 1
ATOM 1306 O O . ASN A 1 171 ? -24.282 -12.549 14.420 1.00 94.50 171 ASN A O 1
ATOM 1310 N N . ASN A 1 172 ? -25.424 -14.463 14.186 1.00 90.50 172 ASN A N 1
ATOM 1311 C CA . ASN A 1 172 ? -26.648 -13.860 13.652 1.00 90.50 172 ASN A CA 1
ATOM 1312 C C . ASN A 1 172 ? -27.441 -13.003 14.664 1.00 90.50 172 ASN A C 1
ATOM 1314 O O . ASN A 1 172 ? -28.541 -12.560 14.348 1.00 90.50 172 ASN A O 1
ATOM 1318 N N . ASN A 1 173 ? -26.916 -12.806 15.878 1.00 91.62 173 ASN A N 1
ATOM 1319 C CA . ASN A 1 173 ? -27.477 -11.913 16.895 1.00 91.62 173 ASN A CA 1
ATOM 1320 C C . ASN A 1 173 ? -26.593 -10.679 17.141 1.00 91.62 173 ASN A C 1
ATOM 1322 O O . ASN A 1 173 ? -26.844 -9.933 18.086 1.00 91.62 173 ASN A O 1
ATOM 1326 N N . VAL A 1 174 ? -25.514 -10.492 16.372 1.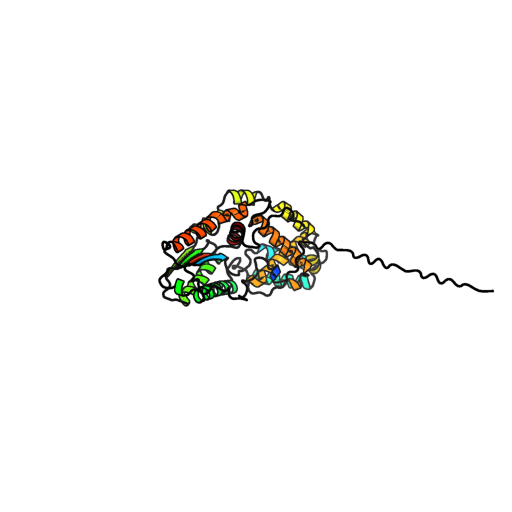00 92.44 174 VAL A N 1
ATOM 1327 C CA . VAL A 1 174 ? -24.672 -9.299 16.494 1.00 92.44 174 VAL A CA 1
ATOM 1328 C C . VAL A 1 174 ? -25.387 -8.101 15.871 1.00 92.44 174 VAL A C 1
ATOM 1330 O O . VAL A 1 174 ? -25.843 -8.158 14.733 1.00 92.44 174 VAL A O 1
ATOM 1333 N N . GLU A 1 175 ? -25.458 -6.990 16.595 1.00 92.75 175 GLU A N 1
ATOM 1334 C CA . GLU A 1 175 ? -25.918 -5.730 16.018 1.00 92.75 175 GLU A CA 1
ATOM 1335 C C . GLU A 1 175 ? -24.719 -4.951 15.478 1.00 92.75 175 GLU A C 1
ATOM 1337 O O . GLU A 1 175 ? -23.732 -4.735 16.187 1.00 92.75 175 GLU A O 1
ATOM 1342 N N . ILE A 1 176 ? -24.791 -4.524 14.215 1.00 95.75 176 ILE A N 1
ATOM 1343 C CA . ILE A 1 176 ? -23.706 -3.803 13.543 1.00 95.75 176 ILE A CA 1
ATOM 1344 C C . ILE A 1 176 ? -24.220 -2.466 13.015 1.00 95.75 176 ILE A C 1
ATOM 1346 O O . ILE A 1 176 ? -25.128 -2.418 12.186 1.00 95.75 176 ILE A O 1
ATOM 1350 N N . ILE A 1 177 ? -23.588 -1.375 13.440 1.00 96.31 177 ILE A N 1
ATOM 1351 C CA . ILE A 1 177 ? -23.846 -0.027 12.933 1.00 96.31 177 ILE A CA 1
ATOM 1352 C C . ILE A 1 177 ? -22.711 0.354 11.991 1.00 96.31 177 ILE A C 1
ATOM 1354 O O . ILE A 1 177 ? -21.563 0.508 12.411 1.00 96.31 177 ILE A O 1
ATOM 1358 N N . THR A 1 178 ? -23.033 0.535 10.711 1.00 97.69 178 THR A N 1
ATOM 1359 C CA . THR A 1 178 ? -22.059 0.946 9.695 1.00 97.69 178 THR A CA 1
ATOM 1360 C C . THR A 1 178 ? -22.288 2.381 9.240 1.00 97.69 178 THR A C 1
ATOM 1362 O O . THR A 1 178 ? -23.429 2.762 8.980 1.00 97.69 178 THR A O 1
ATOM 1365 N N . SER A 1 179 ? -21.221 3.149 9.021 1.00 98.12 179 SER A N 1
ATOM 1366 C CA . SER A 1 179 ? -21.293 4.395 8.253 1.00 98.12 179 SER A CA 1
ATOM 1367 C C . SER A 1 179 ? -20.139 4.501 7.254 1.00 98.12 179 SER A C 1
ATOM 1369 O O . SER A 1 179 ? -19.004 4.116 7.520 1.00 98.12 179 SER A O 1
ATOM 1371 N N . SER A 1 180 ? -20.406 5.053 6.077 1.00 98.00 180 SER A N 1
ATOM 1372 C CA . SER A 1 180 ? -19.375 5.293 5.066 1.00 98.00 180 SER A CA 1
ATOM 1373 C C . SER A 1 180 ? -19.600 6.627 4.388 1.00 98.00 180 SER A C 1
ATOM 1375 O O . SER A 1 180 ? -20.750 7.015 4.182 1.00 98.00 180 SER A O 1
ATOM 1377 N N . GLY A 1 181 ? -18.526 7.294 3.980 1.00 96.00 181 GLY A N 1
ATOM 1378 C CA . GLY A 1 181 ? -18.632 8.524 3.205 1.00 96.00 181 GLY A CA 1
ATOM 1379 C C . GLY A 1 181 ? -17.687 9.613 3.682 1.00 96.00 181 GLY A C 1
ATOM 1380 O O . GLY A 1 181 ? -16.738 9.369 4.430 1.00 96.00 181 GLY A O 1
ATOM 1381 N N . ARG A 1 182 ? -17.936 10.837 3.207 1.00 97.94 182 ARG A N 1
ATOM 1382 C CA . ARG A 1 182 ? -17.098 12.006 3.510 1.00 97.94 182 ARG A CA 1
ATOM 1383 C C . ARG A 1 182 ? -17.222 12.470 4.959 1.00 97.94 182 ARG A C 1
ATOM 1385 O O . ARG A 1 182 ? -16.288 13.086 5.457 1.00 97.94 182 ARG A O 1
ATOM 1392 N N . GLN A 1 183 ? -18.306 12.118 5.651 1.00 97.94 183 GLN A N 1
ATOM 1393 C CA . GLN A 1 183 ? -18.464 12.392 7.080 1.00 97.94 183 GLN A CA 1
ATOM 1394 C C . GLN A 1 183 ? -17.378 11.724 7.938 1.00 97.94 183 GLN A C 1
ATOM 1396 O O . GLN A 1 183 ? -17.054 12.216 9.009 1.00 97.94 183 GLN A O 1
ATOM 1401 N N . ASN A 1 184 ? -16.756 10.650 7.436 1.00 98.56 184 ASN A N 1
ATOM 1402 C CA . ASN A 1 184 ? -15.677 9.943 8.125 1.00 98.56 184 ASN A CA 1
ATOM 1403 C C . ASN A 1 184 ? -14.277 10.426 7.701 1.00 98.56 184 ASN A C 1
ATOM 1405 O O . ASN A 1 184 ? -13.275 9.866 8.152 1.00 98.56 184 ASN A O 1
ATOM 1409 N N . SER A 1 185 ? -14.170 11.421 6.808 1.00 98.31 185 SER A N 1
ATOM 1410 C CA . SER A 1 185 ? -12.891 11.828 6.207 1.00 98.31 185 SER A CA 1
ATOM 1411 C C . SER A 1 185 ? -11.890 12.363 7.226 1.00 98.31 185 SER A C 1
ATOM 1413 O O . SER A 1 185 ? -10.705 12.106 7.056 1.00 98.31 185 SER A O 1
ATOM 1415 N N . GLN A 1 186 ? -12.335 13.015 8.306 1.00 98.00 186 GLN A N 1
ATOM 1416 C CA . GLN A 1 186 ? -11.429 13.484 9.363 1.00 98.00 186 GLN A CA 1
ATOM 1417 C C . GLN A 1 186 ? -10.597 12.339 9.960 1.00 98.00 186 GLN A C 1
ATOM 1419 O O . GLN A 1 186 ? -9.429 12.526 10.275 1.00 98.00 186 GLN A O 1
ATOM 1424 N N . LEU A 1 187 ? -11.179 11.142 10.076 1.00 98.56 187 LEU A N 1
ATOM 1425 C CA . LEU A 1 187 ? -10.484 9.974 10.614 1.00 98.56 187 LEU A CA 1
ATOM 1426 C C . LEU A 1 187 ? -9.837 9.143 9.503 1.00 98.56 187 LEU A C 1
ATOM 1428 O O . LEU A 1 187 ? -8.704 8.695 9.636 1.00 98.56 187 LEU A O 1
ATOM 1432 N N . MET A 1 188 ? -10.557 8.907 8.403 1.00 98.62 188 MET A N 1
ATOM 1433 C CA . MET A 1 188 ? -10.170 7.908 7.400 1.00 98.62 188 MET A CA 1
ATOM 1434 C C . MET A 1 188 ? -9.447 8.480 6.181 1.00 98.62 188 MET A C 1
ATOM 1436 O O . MET A 1 188 ? -8.844 7.713 5.428 1.00 98.62 188 MET A O 1
ATOM 1440 N N . ARG A 1 189 ? -9.510 9.795 5.953 1.00 98.25 189 ARG A N 1
ATOM 1441 C CA . ARG A 1 189 ? -8.837 10.494 4.846 1.00 98.25 189 ARG A CA 1
ATOM 1442 C C . ARG A 1 189 ? -8.325 11.887 5.258 1.00 98.25 189 ARG A C 1
ATOM 1444 O O . ARG A 1 189 ? -8.593 12.850 4.539 1.00 98.25 189 ARG A O 1
ATOM 1451 N N . PRO A 1 190 ? -7.590 12.025 6.377 1.00 97.19 190 PRO A N 1
ATOM 1452 C CA . PRO A 1 190 ? -7.118 13.338 6.823 1.00 97.19 190 PRO A CA 1
ATOM 1453 C C . PRO A 1 190 ? -6.175 14.001 5.802 1.00 97.19 190 PRO A C 1
ATOM 1455 O O . PRO A 1 190 ? -6.175 15.216 5.667 1.00 97.19 190 PRO A O 1
ATOM 1458 N N . PHE A 1 191 ? -5.480 13.208 4.978 1.00 97.25 191 PHE A N 1
ATOM 1459 C CA . PHE A 1 191 ? -4.645 13.658 3.853 1.00 97.25 191 PHE A CA 1
ATOM 1460 C C . PHE A 1 191 ? -5.399 14.376 2.708 1.00 97.25 191 PHE A C 1
ATOM 1462 O O . PHE A 1 191 ? -4.757 14.895 1.792 1.00 97.25 191 PHE A O 1
ATOM 1469 N N . ASP A 1 192 ? -6.739 14.383 2.728 1.00 97.12 192 ASP A N 1
ATOM 1470 C CA . ASP A 1 192 ? -7.582 15.189 1.830 1.00 97.12 192 ASP A CA 1
ATOM 1471 C C . ASP A 1 192 ? -8.097 16.483 2.503 1.00 97.12 192 ASP A C 1
ATOM 1473 O O . ASP A 1 192 ? -8.753 17.277 1.831 1.00 97.12 192 ASP A O 1
ATOM 1477 N N . LEU A 1 193 ? -7.881 16.672 3.813 1.00 97.06 193 LEU A N 1
ATOM 1478 C CA . LEU A 1 193 ? -8.519 17.730 4.612 1.00 97.06 193 LEU A CA 1
ATOM 1479 C C . LEU A 1 193 ? -7.540 18.646 5.350 1.00 97.06 193 LEU A C 1
ATOM 1481 O O . LEU A 1 193 ? -7.849 19.819 5.534 1.00 97.06 193 LEU A O 1
ATOM 1485 N N . ASP A 1 194 ? -6.414 18.111 5.812 1.00 97.75 194 ASP A N 1
ATOM 1486 C CA . ASP A 1 194 ? -5.434 18.858 6.595 1.00 97.75 194 ASP A CA 1
ATOM 1487 C C . ASP A 1 194 ? -4.698 19.869 5.705 1.00 97.75 194 ASP A C 1
ATOM 1489 O O . ASP A 1 194 ? -3.969 19.486 4.786 1.00 97.75 194 ASP A O 1
ATOM 1493 N N . SER A 1 195 ? -4.943 21.163 5.932 1.00 97.62 195 SER A N 1
ATOM 1494 C CA . SER A 1 195 ? -4.433 22.236 5.076 1.00 97.62 195 SER A CA 1
ATOM 1495 C C . SER A 1 195 ? -2.915 22.350 5.124 1.00 97.62 195 SER A C 1
ATOM 1497 O O . SER A 1 195 ? -2.303 22.515 4.074 1.00 97.62 195 SER A O 1
ATOM 1499 N N . GLU A 1 196 ? -2.301 22.198 6.300 1.00 97.31 196 GLU A N 1
ATOM 1500 C CA . GLU A 1 196 ? -0.844 22.286 6.453 1.00 97.31 196 GLU A CA 1
ATOM 1501 C C . GLU A 1 196 ? -0.153 21.139 5.710 1.00 97.31 196 GLU A C 1
ATOM 1503 O O . GLU A 1 196 ? 0.816 21.348 4.976 1.00 97.31 196 GLU A O 1
ATOM 1508 N N . TYR A 1 197 ? -0.690 19.921 5.818 1.00 97.38 197 TYR A N 1
ATOM 1509 C CA . TYR A 1 197 ? -0.199 18.789 5.040 1.00 97.38 197 TYR A CA 1
ATOM 1510 C C . TYR A 1 197 ? -0.411 18.972 3.537 1.00 97.38 197 TYR A C 1
ATOM 1512 O O . TYR A 1 197 ? 0.472 18.616 2.756 1.00 97.38 197 TYR A O 1
ATOM 1520 N N . ILE A 1 198 ? -1.565 19.492 3.107 1.00 97.81 198 ILE A N 1
ATOM 1521 C CA . ILE A 1 198 ? -1.838 19.749 1.687 1.00 97.81 198 ILE A CA 1
ATOM 1522 C C . ILE A 1 198 ? -0.844 20.772 1.135 1.00 97.81 198 ILE A C 1
ATOM 1524 O O . ILE A 1 198 ? -0.229 20.502 0.107 1.00 97.81 198 ILE A O 1
ATOM 1528 N N . GLU A 1 199 ? -0.625 21.885 1.835 1.00 97.94 199 GLU A N 1
ATOM 1529 C CA . GLU A 1 199 ? 0.356 22.907 1.460 1.00 97.94 199 GLU A CA 1
ATOM 1530 C C . GLU A 1 199 ? 1.772 22.322 1.385 1.00 97.94 199 GLU A C 1
ATOM 1532 O O . GLU A 1 199 ? 2.470 22.499 0.383 1.00 97.94 199 GLU A O 1
ATOM 1537 N N . TRP A 1 200 ? 2.182 21.542 2.389 1.00 96.88 200 TRP A N 1
ATOM 1538 C CA . TRP A 1 200 ? 3.478 20.865 2.381 1.00 96.88 200 TRP A CA 1
ATOM 1539 C C . TRP A 1 200 ? 3.606 19.861 1.224 1.00 96.88 200 TRP A C 1
ATOM 1541 O O . TRP A 1 200 ? 4.616 19.848 0.515 1.00 96.88 200 TRP A O 1
ATOM 1551 N N . ARG A 1 201 ? 2.584 19.035 0.978 1.00 95.50 201 ARG A N 1
ATOM 1552 C CA . ARG A 1 201 ? 2.567 18.049 -0.112 1.00 95.50 201 ARG A CA 1
ATOM 1553 C C . ARG A 1 201 ? 2.670 18.734 -1.471 1.00 95.50 201 ARG A C 1
ATOM 1555 O O . ARG A 1 201 ? 3.386 18.240 -2.346 1.00 95.50 201 ARG A O 1
ATOM 1562 N N . ASP A 1 202 ? 1.956 19.841 -1.637 1.00 97.25 202 ASP A N 1
ATOM 1563 C CA . ASP A 1 202 ? 1.880 20.597 -2.882 1.00 97.25 202 ASP A CA 1
ATOM 1564 C C . ASP A 1 202 ? 3.151 21.443 -3.109 1.00 97.25 202 ASP A C 1
ATOM 1566 O O . ASP A 1 202 ? 3.523 21.672 -4.260 1.00 97.25 202 ASP A O 1
ATOM 1570 N N . SER A 1 203 ? 3.895 21.787 -2.045 1.00 96.56 203 SER A N 1
ATOM 1571 C CA . SER A 1 203 ? 5.249 22.366 -2.138 1.00 96.56 203 SER A CA 1
ATOM 1572 C C . SER A 1 203 ? 6.275 21.431 -2.785 1.00 96.56 203 SER A C 1
ATOM 1574 O O . SER A 1 203 ? 7.311 21.890 -3.259 1.00 96.56 203 SER A O 1
ATOM 1576 N N . LYS A 1 204 ? 5.992 20.116 -2.803 1.00 95.75 204 LYS A N 1
ATOM 1577 C CA . LYS A 1 204 ? 6.853 19.072 -3.380 1.00 95.75 204 LYS A CA 1
ATOM 1578 C C . LYS A 1 204 ? 8.263 19.012 -2.781 1.00 95.75 204 LYS A C 1
ATOM 1580 O O . LYS A 1 204 ? 9.162 18.475 -3.418 1.00 95.75 204 LYS A O 1
ATOM 1585 N N . ALA A 1 205 ? 8.449 19.447 -1.533 1.00 93.44 205 ALA A N 1
ATOM 1586 C CA . ALA A 1 205 ? 9.739 19.368 -0.833 1.00 93.44 205 ALA A CA 1
ATOM 1587 C C . ALA A 1 205 ? 10.361 17.951 -0.814 1.00 93.44 205 ALA A C 1
ATOM 1589 O O . ALA A 1 205 ? 11.571 17.798 -0.690 1.00 93.44 205 ALA A O 1
ATOM 1590 N N . TRP A 1 206 ? 9.545 16.902 -0.963 1.00 94.00 206 TRP A N 1
ATOM 1591 C CA . TRP A 1 206 ? 9.994 15.511 -1.050 1.00 94.00 206 TRP A CA 1
ATOM 1592 C C . TRP A 1 206 ? 10.575 15.105 -2.421 1.00 94.00 206 TRP A C 1
ATOM 1594 O O . TRP A 1 206 ? 11.234 14.069 -2.500 1.00 94.00 206 TRP A O 1
ATOM 1604 N N . GLU A 1 207 ? 10.310 15.850 -3.504 1.00 95.88 207 GLU A N 1
ATOM 1605 C CA . GLU A 1 207 ? 10.699 15.452 -4.868 1.00 95.88 207 GLU A CA 1
ATOM 1606 C C . GLU A 1 207 ? 12.213 15.521 -5.080 1.00 95.88 207 GLU A C 1
ATOM 1608 O O . GLU A 1 207 ? 12.760 14.625 -5.709 1.00 95.88 207 GLU A O 1
ATOM 1613 N N . GLU A 1 208 ? 12.899 16.532 -4.542 1.00 94.06 208 GLU A N 1
ATOM 1614 C CA . GLU A 1 208 ? 14.352 16.689 -4.702 1.00 94.06 208 GLU A CA 1
ATOM 1615 C C . GLU A 1 208 ? 15.153 15.496 -4.140 1.00 94.06 208 GLU A C 1
ATOM 1617 O O . GLU A 1 208 ? 15.860 14.856 -4.925 1.00 94.06 208 GLU A O 1
ATOM 1622 N N . PRO A 1 209 ? 15.017 15.107 -2.853 1.00 93.69 209 PRO A N 1
ATOM 1623 C CA . PRO A 1 209 ? 15.743 13.949 -2.329 1.00 93.69 209 PRO A CA 1
ATOM 1624 C C . PRO A 1 209 ? 15.336 12.637 -3.013 1.00 93.69 209 PRO A C 1
ATOM 1626 O O . PRO A 1 209 ? 16.176 11.767 -3.230 1.00 93.69 209 PRO A O 1
ATOM 1629 N N . TYR A 1 210 ? 14.068 12.493 -3.418 1.00 95.75 210 TYR A N 1
ATOM 1630 C CA . TYR A 1 210 ? 13.634 11.328 -4.191 1.00 95.75 210 TYR A CA 1
ATOM 1631 C C . TYR A 1 210 ? 14.283 11.277 -5.582 1.00 95.75 210 TYR A C 1
ATOM 1633 O O . TYR A 1 210 ? 14.722 10.211 -6.004 1.00 95.75 210 TYR A O 1
ATOM 1641 N N . ASN A 1 211 ? 14.335 12.398 -6.306 1.00 95.75 211 ASN A N 1
ATOM 1642 C CA . ASN A 1 211 ? 14.905 12.459 -7.652 1.00 95.75 211 ASN A CA 1
ATOM 1643 C C . ASN A 1 211 ? 16.411 12.186 -7.624 1.00 95.75 211 ASN A C 1
ATOM 1645 O O . ASN A 1 211 ? 16.896 11.446 -8.474 1.00 95.75 211 ASN A O 1
ATOM 1649 N N . MET A 1 212 ? 17.119 12.696 -6.611 1.00 93.69 212 MET A N 1
ATOM 1650 C CA . MET A 1 212 ? 18.534 12.393 -6.392 1.00 93.69 212 MET A CA 1
ATOM 1651 C C . MET A 1 212 ? 18.767 10.884 -6.239 1.00 93.69 212 MET A C 1
ATOM 1653 O O . MET A 1 212 ? 19.570 10.315 -6.977 1.00 93.69 212 MET A O 1
ATOM 1657 N N . ALA A 1 213 ? 18.010 10.218 -5.360 1.00 94.19 213 ALA A N 1
ATOM 1658 C CA . ALA A 1 213 ? 18.074 8.763 -5.208 1.00 94.19 213 ALA A CA 1
ATOM 1659 C C . ALA A 1 213 ? 17.644 8.030 -6.493 1.00 94.19 213 ALA A C 1
ATOM 1661 O O . ALA A 1 213 ? 18.229 7.028 -6.891 1.00 94.19 213 ALA A O 1
ATOM 1662 N N . TYR A 1 214 ? 16.624 8.523 -7.194 1.00 96.00 214 TYR A N 1
ATOM 1663 C CA . TYR A 1 214 ? 16.136 7.902 -8.422 1.00 96.00 214 TYR A CA 1
ATOM 1664 C C . TYR A 1 214 ? 17.189 7.910 -9.539 1.00 96.00 214 TYR A C 1
ATOM 1666 O O . TYR A 1 214 ? 17.358 6.906 -10.231 1.00 96.00 214 TYR A O 1
ATOM 1674 N N . GLU A 1 215 ? 17.906 9.016 -9.725 1.00 94.12 215 GLU A N 1
ATOM 1675 C CA . GLU A 1 215 ? 18.921 9.150 -10.774 1.00 94.12 215 GLU A CA 1
ATOM 1676 C C . GLU A 1 215 ? 20.122 8.216 -10.568 1.00 94.12 215 GLU A C 1
ATOM 1678 O O . GLU A 1 215 ? 20.673 7.700 -11.554 1.00 94.12 215 GLU A O 1
ATOM 1683 N N . THR A 1 216 ? 20.490 7.969 -9.307 1.00 91.38 216 THR A N 1
ATOM 1684 C CA . THR A 1 216 ? 21.631 7.134 -8.909 1.00 91.38 216 THR A CA 1
ATOM 1685 C C . THR A 1 216 ? 21.269 5.656 -8.760 1.00 91.38 216 THR A C 1
ATOM 1687 O O . THR A 1 216 ? 22.059 4.798 -9.153 1.00 91.38 216 THR A O 1
ATOM 1690 N N . THR A 1 217 ? 20.076 5.340 -8.252 1.00 94.31 217 THR A N 1
ATOM 1691 C CA . THR A 1 217 ? 19.677 3.971 -7.889 1.00 94.31 217 THR A CA 1
ATOM 1692 C C . THR A 1 217 ? 18.840 3.271 -8.963 1.00 94.31 217 THR A C 1
ATOM 1694 O O . THR A 1 217 ? 18.916 2.049 -9.086 1.00 94.31 217 THR A O 1
ATOM 1697 N N . ALA A 1 218 ? 18.033 3.986 -9.761 1.00 96.94 218 ALA A N 1
ATOM 1698 C CA . ALA A 1 218 ? 17.126 3.327 -10.707 1.00 96.94 218 ALA A CA 1
ATOM 1699 C C . ALA A 1 218 ? 17.904 2.666 -11.869 1.00 96.94 218 ALA A C 1
ATOM 1701 O O . ALA A 1 218 ? 18.566 3.362 -12.651 1.00 96.94 218 ALA A O 1
ATOM 1702 N N . PRO A 1 219 ? 17.798 1.336 -12.058 1.00 97.56 219 PRO A N 1
ATOM 1703 C CA . PRO A 1 219 ? 18.589 0.635 -13.059 1.00 97.56 219 PRO A CA 1
ATOM 1704 C C . PRO A 1 219 ? 18.017 0.809 -14.472 1.00 97.56 219 PRO A C 1
ATOM 1706 O O . PRO A 1 219 ? 16.813 0.690 -14.712 1.00 97.56 219 PRO A O 1
ATOM 1709 N N . THR A 1 220 ? 18.897 1.005 -15.457 1.00 98.50 220 THR A N 1
ATOM 1710 C CA . THR A 1 220 ? 18.524 0.982 -16.888 1.00 98.50 220 THR A CA 1
ATOM 1711 C C . THR A 1 220 ? 18.581 -0.419 -17.498 1.00 98.50 220 THR A C 1
ATOM 1713 O O . THR A 1 220 ? 17.926 -0.679 -18.508 1.00 98.50 220 THR A O 1
ATOM 1716 N N . ALA A 1 221 ? 19.348 -1.330 -16.890 1.00 98.44 221 ALA A N 1
ATOM 1717 C CA . ALA A 1 221 ? 19.605 -2.667 -17.415 1.00 98.44 221 ALA A CA 1
ATOM 1718 C C . ALA A 1 221 ? 18.331 -3.502 -17.673 1.00 98.44 221 ALA A C 1
ATOM 1720 O O . ALA A 1 221 ? 18.264 -4.104 -18.749 1.00 98.44 221 ALA A O 1
ATOM 1721 N N . PRO A 1 222 ? 17.288 -3.496 -16.811 1.00 98.44 222 PRO A N 1
ATOM 1722 C CA . PRO A 1 222 ? 16.046 -4.218 -17.094 1.00 98.44 222 PRO A CA 1
ATOM 1723 C C . PRO A 1 222 ? 15.385 -3.774 -18.399 1.00 98.44 222 PRO A C 1
ATOM 1725 O O . PRO A 1 222 ? 15.126 -4.598 -19.272 1.00 98.44 222 PRO A O 1
ATOM 1728 N N . ALA A 1 223 ? 15.191 -2.469 -18.595 1.00 98.69 223 ALA A N 1
ATOM 1729 C CA . ALA A 1 223 ? 14.632 -1.930 -19.832 1.00 98.69 223 ALA A CA 1
ATOM 1730 C C . ALA A 1 223 ? 15.479 -2.262 -21.073 1.00 98.69 223 ALA A C 1
ATOM 1732 O O . ALA A 1 223 ? 14.924 -2.597 -22.125 1.00 98.69 223 ALA A O 1
ATOM 1733 N N . ARG A 1 224 ? 16.814 -2.246 -20.952 1.00 98.44 224 ARG A N 1
ATOM 1734 C CA . ARG A 1 224 ? 17.719 -2.630 -22.050 1.00 98.44 224 ARG A CA 1
ATOM 1735 C C . ARG A 1 224 ? 17.629 -4.117 -22.395 1.00 98.44 224 ARG A C 1
ATOM 1737 O O . ARG A 1 224 ? 17.681 -4.470 -23.568 1.00 98.44 224 ARG A O 1
ATOM 1744 N N . ARG A 1 225 ? 17.389 -5.004 -21.422 1.00 98.38 225 ARG A N 1
ATOM 1745 C CA . ARG A 1 225 ? 17.102 -6.427 -21.708 1.00 98.38 225 ARG A CA 1
ATOM 1746 C C . ARG A 1 225 ? 15.796 -6.623 -22.485 1.00 98.38 225 ARG A C 1
ATOM 1748 O O . ARG A 1 225 ? 15.670 -7.591 -23.235 1.00 98.38 225 ARG A O 1
ATOM 1755 N N . LEU A 1 226 ? 14.832 -5.717 -22.331 1.00 98.44 226 LEU A N 1
ATOM 1756 C CA . LEU A 1 226 ? 13.534 -5.781 -23.012 1.00 98.44 226 LEU A CA 1
ATOM 1757 C C . LEU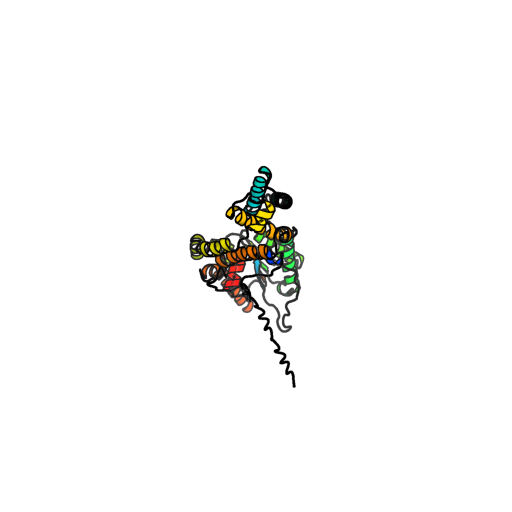 A 1 226 ? 13.565 -5.158 -24.418 1.00 98.44 226 LEU A C 1
ATOM 1759 O O . LEU A 1 226 ? 12.834 -5.610 -25.298 1.00 98.44 226 LEU A O 1
ATOM 1763 N N . THR A 1 227 ? 14.389 -4.126 -24.629 1.00 98.12 227 THR A N 1
ATOM 1764 C CA . THR A 1 227 ? 14.313 -3.245 -25.816 1.00 98.12 227 THR A CA 1
ATOM 1765 C C . THR A 1 227 ? 15.651 -2.981 -26.522 1.00 98.12 227 THR A C 1
ATOM 1767 O O . THR A 1 227 ? 15.697 -2.203 -27.473 1.00 98.12 227 THR A O 1
ATOM 1770 N N . GLY A 1 228 ? 16.753 -3.589 -26.073 1.00 95.69 228 GLY A N 1
ATOM 1771 C CA . GLY A 1 228 ? 18.099 -3.242 -26.536 1.00 95.69 228 GLY A CA 1
ATOM 1772 C C . GLY A 1 228 ? 18.467 -1.795 -26.184 1.00 95.69 228 GLY A C 1
ATOM 1773 O O . GLY A 1 228 ? 18.086 -1.288 -25.130 1.00 95.69 228 GLY A O 1
ATOM 1774 N N . ASP A 1 229 ? 19.175 -1.111 -27.084 1.00 95.31 229 ASP A N 1
ATOM 1775 C CA . ASP A 1 229 ? 19.561 0.303 -26.933 1.00 95.31 229 ASP A CA 1
ATOM 1776 C C . ASP A 1 229 ? 18.541 1.282 -27.554 1.00 95.31 229 ASP A C 1
ATOM 1778 O O . ASP A 1 229 ? 18.864 2.429 -27.854 1.00 95.31 229 ASP A O 1
ATOM 1782 N N . PHE A 1 230 ? 17.294 0.845 -27.763 1.00 97.81 230 PHE A N 1
ATOM 1783 C CA . PHE A 1 230 ? 16.238 1.670 -28.367 1.00 97.81 230 PHE A CA 1
ATOM 1784 C C . PHE A 1 230 ? 15.855 2.897 -27.525 1.00 97.81 230 PHE A C 1
ATOM 1786 O O . PHE A 1 230 ? 15.424 3.916 -28.065 1.00 97.81 230 PHE A O 1
ATOM 1793 N N . LEU A 1 231 ? 15.971 2.794 -26.200 1.00 98.19 231 LEU A N 1
ATOM 1794 C CA . LEU A 1 231 ? 15.579 3.842 -25.261 1.00 98.19 231 LEU A CA 1
ATOM 1795 C C . LEU A 1 231 ? 16.786 4.675 -24.823 1.00 98.19 231 LEU A C 1
ATOM 1797 O O . LEU A 1 231 ? 17.878 4.150 -24.608 1.00 98.19 231 LEU A O 1
ATOM 1801 N N . SER A 1 232 ? 16.561 5.973 -24.596 1.00 98.25 232 SER A N 1
ATOM 1802 C CA . SER A 1 232 ? 17.511 6.795 -23.839 1.00 98.25 232 SER A CA 1
ATOM 1803 C C . SER A 1 232 ? 17.669 6.250 -22.414 1.00 98.25 232 SER A C 1
ATOM 1805 O O . SER A 1 232 ? 16.808 5.519 -21.919 1.00 98.25 232 SER A O 1
ATOM 1807 N N . SER A 1 233 ? 18.741 6.626 -21.710 1.00 97.62 233 SER A N 1
ATOM 1808 C CA . SER A 1 233 ? 18.928 6.211 -20.311 1.00 97.62 233 SER A CA 1
ATOM 1809 C C . SER A 1 233 ? 17.746 6.614 -19.420 1.00 97.62 233 SER A C 1
ATOM 1811 O O . SER A 1 233 ? 17.334 5.829 -18.569 1.00 97.62 233 SER A O 1
ATOM 1813 N N . ASP A 1 234 ? 17.144 7.782 -19.645 1.00 97.75 234 ASP A N 1
ATOM 1814 C CA . ASP A 1 234 ? 16.010 8.253 -18.842 1.00 97.75 234 ASP A CA 1
ATOM 1815 C C . ASP A 1 234 ? 14.716 7.498 -19.159 1.00 97.75 234 ASP A C 1
ATOM 1817 O O . ASP A 1 234 ? 13.992 7.101 -18.242 1.00 97.75 234 ASP A O 1
ATOM 1821 N N . ASP A 1 235 ? 14.445 7.231 -20.442 1.00 98.38 235 ASP A N 1
ATOM 1822 C CA . ASP A 1 235 ? 13.324 6.379 -20.853 1.00 98.38 235 ASP A CA 1
ATOM 1823 C C . ASP A 1 235 ? 13.506 4.944 -20.326 1.00 98.38 235 ASP A C 1
ATOM 1825 O O . ASP A 1 235 ? 12.538 4.317 -19.894 1.00 98.38 235 ASP A O 1
ATOM 1829 N N . ALA A 1 236 ? 14.742 4.435 -20.294 1.00 98.56 236 ALA A N 1
ATOM 1830 C CA . ALA A 1 236 ? 15.063 3.120 -19.752 1.00 98.56 236 ALA A CA 1
ATOM 1831 C C . ALA A 1 236 ? 14.811 3.042 -18.236 1.00 98.56 236 ALA A C 1
ATOM 1833 O O . ALA A 1 236 ? 14.149 2.108 -17.786 1.00 98.56 236 ALA A O 1
ATOM 1834 N N . ARG A 1 237 ? 15.252 4.034 -17.442 1.00 98.50 237 ARG A N 1
ATOM 1835 C CA . ARG A 1 237 ? 14.923 4.094 -16.001 1.00 98.50 237 ARG A CA 1
ATOM 1836 C C . ARG A 1 237 ? 13.413 4.137 -15.782 1.00 98.50 237 ARG A C 1
ATOM 1838 O O . ARG A 1 237 ? 12.884 3.398 -14.951 1.00 98.50 237 ARG A O 1
ATOM 1845 N N . ARG A 1 238 ? 12.709 4.965 -16.565 1.00 98.50 238 ARG A N 1
ATOM 1846 C CA . ARG A 1 238 ? 11.250 5.106 -16.478 1.00 98.50 238 ARG A CA 1
ATOM 1847 C C . ARG A 1 238 ? 10.536 3.791 -16.779 1.00 98.50 238 ARG A C 1
ATOM 1849 O O . ARG A 1 238 ? 9.640 3.417 -16.026 1.00 98.50 238 ARG A O 1
ATOM 1856 N N . LEU A 1 239 ? 10.951 3.072 -17.827 1.00 98.75 239 LEU A N 1
ATOM 1857 C CA . LEU A 1 239 ? 10.394 1.761 -18.155 1.00 98.75 239 LEU A CA 1
ATOM 1858 C C . LEU A 1 239 ? 10.688 0.733 -17.054 1.00 98.75 239 LEU A C 1
ATOM 1860 O O . LEU A 1 239 ? 9.769 0.018 -16.664 1.00 98.75 239 LEU A O 1
ATOM 1864 N N . SER A 1 240 ? 11.911 0.683 -16.511 1.00 98.75 240 SER A N 1
ATOM 1865 C CA . SER A 1 240 ? 12.254 -0.211 -15.392 1.00 98.75 240 SER A CA 1
ATOM 1866 C C . SER A 1 240 ? 11.352 0.034 -14.177 1.00 98.75 240 SER A C 1
ATOM 1868 O O . SER A 1 240 ? 10.757 -0.905 -13.650 1.00 98.75 240 SER A O 1
ATOM 1870 N N . MET A 1 241 ? 11.181 1.296 -13.768 1.00 98.62 241 MET A N 1
ATOM 1871 C CA . MET A 1 241 ? 10.318 1.670 -12.644 1.00 98.62 241 MET A CA 1
ATOM 1872 C C . MET A 1 241 ? 8.835 1.382 -12.927 1.00 98.62 241 MET A C 1
ATOM 1874 O O . MET A 1 241 ? 8.129 0.852 -12.069 1.00 98.62 241 MET A O 1
ATOM 1878 N N . ALA A 1 242 ? 8.337 1.690 -14.128 1.00 98.69 242 ALA A N 1
ATOM 1879 C CA . ALA A 1 242 ? 6.955 1.395 -14.509 1.00 98.69 242 ALA A CA 1
ATOM 1880 C C . ALA A 1 242 ? 6.680 -0.119 -14.535 1.00 98.69 242 ALA A C 1
ATOM 1882 O O . ALA A 1 242 ? 5.648 -0.563 -14.025 1.00 98.69 242 ALA A O 1
ATOM 1883 N N . ALA A 1 243 ? 7.619 -0.913 -15.059 1.00 98.69 243 ALA A N 1
ATOM 1884 C CA . ALA A 1 243 ? 7.543 -2.369 -15.070 1.00 98.69 243 ALA A CA 1
ATOM 1885 C C . ALA A 1 243 ? 7.544 -2.938 -13.647 1.00 98.69 243 ALA A C 1
ATOM 1887 O O . ALA A 1 243 ? 6.653 -3.720 -13.323 1.00 98.69 243 ALA A O 1
ATOM 1888 N N . TYR A 1 244 ? 8.448 -2.491 -12.770 1.00 98.62 244 TYR A N 1
ATOM 1889 C CA . TYR A 1 244 ? 8.442 -2.880 -11.355 1.00 98.62 244 TYR A CA 1
ATOM 1890 C C . TYR A 1 244 ? 7.115 -2.532 -10.664 1.00 98.62 244 TYR A C 1
ATOM 1892 O O . TYR A 1 244 ? 6.514 -3.381 -10.006 1.00 98.62 244 TYR A O 1
ATOM 1900 N N . ASN A 1 245 ? 6.597 -1.314 -10.852 1.00 98.12 245 ASN A N 1
ATOM 1901 C CA . ASN A 1 245 ? 5.334 -0.902 -10.235 1.00 98.12 245 ASN A CA 1
ATOM 1902 C C . ASN A 1 245 ? 4.137 -1.714 -10.751 1.00 98.12 245 ASN A C 1
ATOM 1904 O O . ASN A 1 245 ? 3.198 -1.969 -10.002 1.00 98.12 245 ASN A O 1
ATOM 1908 N N . MET A 1 246 ? 4.148 -2.119 -12.024 1.00 98.12 246 MET A N 1
ATOM 1909 C CA . MET A 1 246 ? 3.117 -2.993 -12.584 1.00 98.12 246 MET A CA 1
ATOM 1910 C C . MET A 1 246 ? 3.230 -4.418 -12.023 1.00 98.12 246 MET A C 1
ATOM 1912 O O . MET A 1 246 ? 2.231 -4.976 -11.575 1.00 98.12 246 MET A O 1
ATOM 1916 N N . LEU A 1 247 ? 4.436 -4.992 -12.037 1.00 98.31 247 LEU A N 1
ATOM 1917 C CA . LEU A 1 247 ? 4.700 -6.378 -11.643 1.00 98.31 247 LEU A CA 1
ATOM 1918 C C . LEU A 1 247 ? 4.502 -6.599 -10.136 1.00 98.31 247 LEU A C 1
ATOM 1920 O O . LEU A 1 247 ? 3.885 -7.585 -9.743 1.00 98.31 247 LEU A O 1
ATOM 1924 N N . SER A 1 248 ? 4.918 -5.646 -9.297 1.00 97.31 248 SER A N 1
ATOM 1925 C CA . SER A 1 248 ? 4.714 -5.703 -7.839 1.00 97.31 248 SER A CA 1
ATOM 1926 C C . SER A 1 248 ? 3.236 -5.707 -7.429 1.00 97.31 248 SER A C 1
ATOM 1928 O O . SER A 1 248 ? 2.906 -6.197 -6.352 1.00 97.31 248 SER A O 1
ATOM 1930 N N . CYS A 1 249 ? 2.329 -5.211 -8.279 1.00 96.25 249 CYS A N 1
ATOM 1931 C CA . CYS A 1 249 ? 0.887 -5.221 -8.022 1.00 96.25 249 CYS A CA 1
ATOM 1932 C C . CYS A 1 249 ? 0.199 -6.553 -8.363 1.00 96.25 249 CYS A C 1
ATOM 1934 O O . CYS A 1 249 ? -0.948 -6.746 -7.958 1.00 96.25 249 CYS A O 1
ATOM 1936 N N . LEU A 1 250 ? 0.843 -7.446 -9.125 1.00 97.31 250 LEU A N 1
ATOM 1937 C CA . LEU A 1 250 ? 0.205 -8.667 -9.632 1.00 97.31 250 LEU A CA 1
ATOM 1938 C C . LEU A 1 250 ? -0.341 -9.577 -8.517 1.00 97.31 250 LEU A C 1
ATOM 1940 O O . LEU A 1 250 ? -1.509 -9.972 -8.623 1.00 97.31 250 LEU A O 1
ATOM 1944 N N . PRO A 1 251 ? 0.394 -9.831 -7.414 1.00 96.94 251 PRO A N 1
ATOM 1945 C CA . PRO A 1 251 ? -0.123 -10.648 -6.315 1.00 96.94 251 PRO A CA 1
ATOM 1946 C C . PRO A 1 251 ? -1.413 -10.095 -5.702 1.00 96.94 251 PRO A C 1
ATOM 1948 O O . PRO A 1 251 ? -2.353 -10.847 -5.452 1.00 96.94 251 PRO A O 1
ATOM 1951 N N . ALA A 1 252 ? -1.522 -8.770 -5.554 1.00 96.00 252 ALA A N 1
ATOM 1952 C CA . ALA A 1 252 ? -2.716 -8.123 -5.004 1.00 96.00 252 ALA A CA 1
ATOM 1953 C C . ALA A 1 252 ? -3.969 -8.260 -5.895 1.00 96.00 252 ALA A C 1
ATOM 1955 O O . ALA A 1 252 ? -5.084 -8.017 -5.432 1.00 96.00 252 ALA A O 1
ATOM 1956 N N . MET A 1 253 ? -3.807 -8.648 -7.162 1.00 93.94 253 MET A N 1
ATOM 1957 C CA . MET A 1 253 ? -4.906 -8.952 -8.087 1.00 93.94 253 MET A CA 1
ATOM 1958 C C . MET A 1 253 ? -5.008 -10.452 -8.422 1.00 93.94 253 MET A C 1
ATOM 1960 O O . MET A 1 253 ? -5.567 -10.826 -9.462 1.00 93.94 253 MET A O 1
ATOM 1964 N N . GLY A 1 254 ? -4.451 -11.306 -7.555 1.00 92.44 254 GLY A N 1
ATOM 1965 C CA . GLY A 1 254 ? -4.527 -12.763 -7.661 1.00 92.44 254 GLY A CA 1
ATOM 1966 C C . GLY A 1 254 ? -3.740 -13.337 -8.839 1.00 92.44 254 GLY A C 1
ATOM 1967 O O . GLY A 1 254 ? -4.142 -14.351 -9.408 1.00 92.44 254 GLY A O 1
ATOM 1968 N N . LEU A 1 255 ? -2.672 -12.661 -9.266 1.00 95.25 255 LEU A N 1
ATOM 1969 C CA . LEU A 1 255 ? -1.748 -13.139 -10.294 1.00 95.25 255 LEU A CA 1
ATOM 1970 C C . LEU A 1 255 ? -0.384 -13.479 -9.668 1.00 95.25 255 LEU A C 1
ATOM 1972 O O . LEU A 1 255 ? -0.037 -12.894 -8.644 1.00 95.25 255 LEU A O 1
ATOM 1976 N N . PRO A 1 256 ? 0.401 -14.396 -10.261 1.00 95.62 256 PRO A N 1
ATOM 1977 C CA . PRO A 1 256 ? 1.736 -14.713 -9.762 1.00 95.62 256 PRO A CA 1
ATOM 1978 C C . PRO A 1 256 ? 2.656 -13.489 -9.721 1.00 95.62 256 PRO A C 1
ATOM 1980 O O . PRO A 1 256 ? 2.546 -12.584 -10.554 1.00 95.62 256 PRO A O 1
ATOM 1983 N N . ASN A 1 257 ? 3.585 -13.483 -8.765 1.00 95.56 257 ASN A N 1
ATOM 1984 C CA . ASN A 1 257 ? 4.687 -12.531 -8.766 1.00 95.56 257 ASN A CA 1
ATOM 1985 C C . ASN A 1 257 ? 5.671 -12.887 -9.887 1.00 95.56 257 ASN A C 1
ATOM 1987 O O . ASN A 1 257 ? 6.170 -14.006 -9.959 1.00 95.56 257 ASN A O 1
ATOM 1991 N N . GLU A 1 258 ? 5.953 -11.920 -10.754 1.00 97.44 258 GLU A N 1
ATOM 1992 C CA . GLU A 1 258 ? 6.789 -12.090 -11.946 1.00 97.44 258 GLU A CA 1
ATOM 1993 C C . GLU A 1 258 ? 8.049 -11.201 -11.893 1.00 97.44 258 GLU A C 1
ATOM 1995 O O . GLU A 1 258 ? 8.761 -11.074 -12.887 1.00 97.44 258 GLU A O 1
ATOM 2000 N N . LEU A 1 259 ? 8.361 -10.565 -10.752 1.00 97.94 259 LEU A N 1
ATOM 2001 C CA . LEU A 1 259 ? 9.532 -9.683 -10.626 1.00 97.94 259 LEU A CA 1
ATOM 2002 C C . LEU A 1 259 ? 10.840 -10.407 -10.976 1.00 97.94 259 LEU A C 1
ATOM 2004 O O . LEU A 1 259 ? 11.599 -9.927 -11.817 1.00 97.94 259 LEU A O 1
ATOM 2008 N N . ALA A 1 260 ? 11.061 -11.597 -10.411 1.00 97.62 260 ALA A N 1
ATOM 2009 C CA . ALA A 1 260 ? 12.278 -12.386 -10.627 1.00 97.62 260 ALA A CA 1
ATOM 2010 C C . ALA A 1 260 ? 12.460 -12.877 -12.077 1.00 97.62 260 A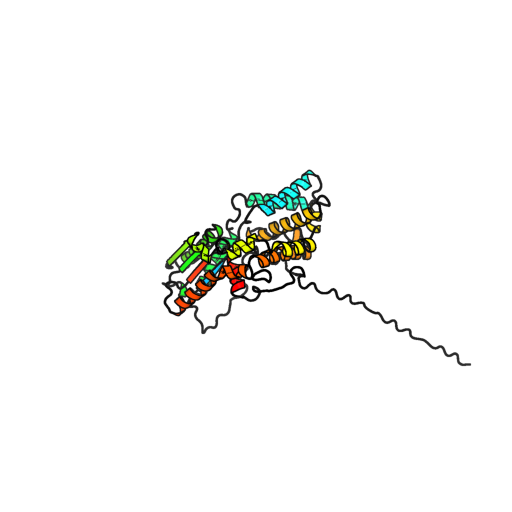LA A C 1
ATOM 2012 O O . ALA A 1 260 ? 13.541 -13.331 -12.447 1.00 97.62 260 ALA A O 1
ATOM 2013 N N . LYS A 1 261 ? 11.420 -12.784 -12.917 1.00 97.94 261 LYS A N 1
ATOM 2014 C CA . LYS A 1 261 ? 11.513 -13.100 -14.346 1.00 97.94 261 LYS A CA 1
ATOM 2015 C C . LYS A 1 261 ? 12.175 -11.976 -15.148 1.00 97.94 261 LYS A C 1
ATOM 2017 O O . LYS A 1 261 ? 12.839 -12.248 -16.147 1.00 97.94 261 LYS A O 1
ATOM 2022 N N . TYR A 1 262 ? 11.982 -10.722 -14.737 1.00 98.31 262 TYR A N 1
ATOM 2023 C CA . TYR A 1 262 ? 12.415 -9.543 -15.499 1.00 98.31 262 TYR A CA 1
ATOM 2024 C C . TYR A 1 262 ? 13.549 -8.757 -14.831 1.00 98.31 262 TYR A C 1
ATOM 2026 O O . TYR A 1 262 ? 14.230 -7.989 -15.515 1.00 98.31 262 TYR A O 1
ATOM 2034 N N . PHE A 1 263 ? 13.784 -8.967 -13.536 1.00 98.50 263 PHE A N 1
ATOM 2035 C CA . PHE A 1 263 ? 14.779 -8.262 -12.726 1.00 98.50 263 PHE A CA 1
ATOM 2036 C C . PHE A 1 263 ? 15.681 -9.245 -11.979 1.00 98.50 263 PHE A C 1
ATOM 2038 O O . PHE A 1 263 ? 15.222 -10.303 -11.546 1.00 98.50 263 PHE A O 1
ATOM 2045 N N . THR A 1 264 ? 16.946 -8.874 -11.784 1.00 98.06 264 THR A N 1
ATOM 2046 C CA . THR A 1 264 ? 17.797 -9.530 -10.782 1.00 98.06 264 THR A CA 1
ATOM 2047 C C . THR A 1 264 ? 17.369 -9.116 -9.367 1.00 98.06 264 THR A C 1
ATOM 2049 O O . THR A 1 264 ? 16.672 -8.102 -9.214 1.00 98.06 264 THR A O 1
ATOM 2052 N N . PRO A 1 265 ? 17.789 -9.856 -8.322 1.00 97.50 265 PRO A N 1
ATOM 2053 C CA . PRO A 1 265 ? 17.562 -9.470 -6.934 1.00 97.50 265 PRO A CA 1
ATOM 2054 C C . PRO A 1 265 ? 17.950 -8.038 -6.603 1.00 97.50 265 PRO A C 1
ATOM 2056 O O . PRO A 1 265 ? 17.161 -7.303 -6.015 1.00 97.50 265 PRO A O 1
ATOM 2059 N N . GLU A 1 266 ? 19.125 -7.615 -7.042 1.00 96.56 266 GLU A N 1
ATOM 2060 C CA . GLU A 1 266 ? 19.659 -6.282 -6.788 1.00 96.56 266 GLU A CA 1
ATOM 2061 C C . GLU A 1 266 ? 18.790 -5.209 -7.458 1.00 96.56 266 GLU A C 1
ATOM 2063 O O . GLU A 1 266 ? 18.491 -4.178 -6.862 1.00 96.56 266 GLU A O 1
ATOM 2068 N N . GLU A 1 267 ? 18.321 -5.466 -8.681 1.00 97.69 267 GLU A N 1
ATOM 2069 C CA . GLU A 1 267 ? 17.530 -4.506 -9.450 1.00 97.69 267 GLU A CA 1
ATOM 2070 C C . GLU A 1 267 ? 16.115 -4.317 -8.891 1.00 97.69 267 GLU A C 1
ATOM 2072 O O . GLU A 1 267 ? 15.638 -3.181 -8.827 1.00 97.69 267 GLU A O 1
ATOM 2077 N N . TYR A 1 268 ? 15.425 -5.391 -8.483 1.00 97.50 268 TYR A N 1
ATOM 2078 C CA . TYR A 1 268 ? 14.101 -5.227 -7.876 1.00 97.50 268 TYR A CA 1
ATOM 2079 C C . TYR A 1 268 ? 14.195 -4.670 -6.447 1.00 97.50 268 TYR A C 1
ATOM 2081 O O . TYR A 1 268 ? 13.301 -3.924 -6.051 1.00 97.50 268 TYR A O 1
ATOM 2089 N N . ASN A 1 269 ? 15.266 -4.959 -5.692 1.00 97.62 269 ASN A N 1
ATOM 2090 C CA . ASN A 1 269 ? 15.507 -4.345 -4.379 1.00 97.62 269 ASN A CA 1
ATOM 2091 C C . ASN A 1 269 ? 15.780 -2.837 -4.521 1.00 97.62 269 ASN A C 1
ATOM 2093 O O . ASN A 1 2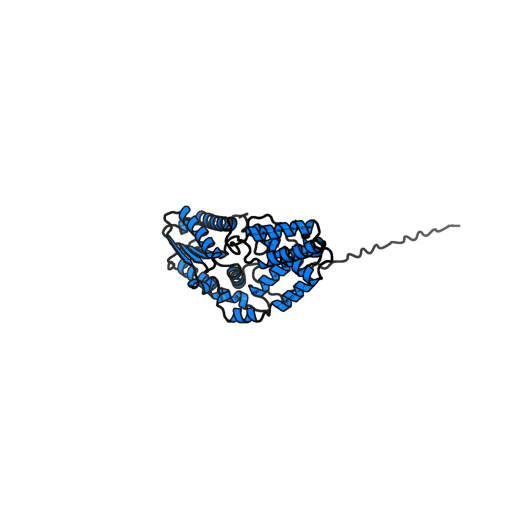69 ? 15.216 -2.042 -3.773 1.00 97.62 269 ASN A O 1
ATOM 2097 N N . ALA A 1 270 ? 16.552 -2.425 -5.532 1.00 96.56 270 ALA A N 1
ATOM 2098 C CA . ALA A 1 270 ? 16.793 -1.015 -5.849 1.00 96.56 270 ALA A CA 1
ATOM 2099 C C . ALA A 1 270 ? 15.503 -0.264 -6.237 1.00 96.56 270 ALA A C 1
ATOM 2101 O O . ALA A 1 270 ? 15.262 0.864 -5.814 1.00 96.56 270 ALA A O 1
ATOM 2102 N N . LEU A 1 271 ? 14.621 -0.883 -7.026 1.00 97.69 271 LEU A N 1
ATOM 2103 C CA . LEU A 1 271 ? 13.333 -0.271 -7.376 1.00 97.69 271 LEU A CA 1
ATOM 2104 C C . LEU A 1 271 ? 12.355 -0.262 -6.193 1.00 97.69 271 LEU A C 1
ATOM 2106 O O . LEU A 1 271 ? 11.597 0.699 -6.020 1.00 97.69 271 LEU A O 1
ATOM 2110 N N . TRP A 1 272 ? 12.401 -1.293 -5.348 1.00 97.62 272 TRP A N 1
ATOM 2111 C CA . TRP A 1 272 ? 11.657 -1.336 -4.095 1.00 97.62 272 TRP A CA 1
ATOM 2112 C C . TRP A 1 272 ? 12.097 -0.245 -3.124 1.00 97.62 272 TRP A C 1
ATOM 2114 O O . TRP A 1 272 ? 11.227 0.426 -2.566 1.00 97.62 272 TRP A O 1
ATOM 2124 N N . SER A 1 273 ? 13.401 -0.005 -2.961 1.00 95.88 273 SER A N 1
ATOM 2125 C CA . SER A 1 273 ? 13.907 1.018 -2.042 1.00 95.88 273 SER A CA 1
ATOM 2126 C C . SER A 1 273 ? 13.451 2.412 -2.469 1.00 95.88 273 SER A C 1
ATOM 2128 O O . SER A 1 273 ? 12.972 3.175 -1.634 1.00 95.88 273 SER A O 1
ATOM 2130 N N . LEU A 1 274 ? 13.451 2.702 -3.774 1.00 96.56 274 LEU A N 1
ATOM 2131 C CA . LEU A 1 274 ? 12.898 3.937 -4.334 1.00 96.56 274 LEU A CA 1
ATOM 2132 C C . LEU A 1 274 ? 11.390 4.070 -4.076 1.00 96.56 274 LEU A C 1
ATOM 2134 O O . LEU A 1 274 ? 10.914 5.120 -3.635 1.00 96.56 274 LEU A O 1
ATOM 2138 N N . ALA A 1 275 ? 10.615 3.009 -4.313 1.00 96.38 275 ALA A N 1
ATOM 2139 C CA . ALA A 1 275 ? 9.181 3.022 -4.029 1.00 96.38 275 ALA A CA 1
ATOM 2140 C C . ALA A 1 275 ? 8.897 3.218 -2.528 1.00 96.38 275 ALA A C 1
ATOM 2142 O O . ALA A 1 275 ? 7.998 3.982 -2.165 1.00 96.38 275 ALA A O 1
ATOM 2143 N N . ASN A 1 276 ? 9.678 2.572 -1.662 1.00 95.88 276 ASN A N 1
ATOM 2144 C CA . ASN A 1 276 ? 9.593 2.697 -0.213 1.00 95.88 276 ASN A CA 1
ATOM 2145 C C . ASN A 1 276 ? 9.968 4.111 0.259 1.00 95.88 276 ASN A C 1
ATOM 2147 O O . ASN A 1 276 ? 9.208 4.713 1.016 1.00 95.88 276 ASN A O 1
ATOM 2151 N N . LEU A 1 277 ? 11.065 4.679 -0.255 1.00 95.62 277 LEU A N 1
ATOM 2152 C CA . LEU A 1 277 ? 11.501 6.051 0.017 1.00 95.62 277 LEU A CA 1
ATOM 2153 C C . LEU A 1 277 ? 10.391 7.052 -0.318 1.00 95.62 277 LEU A C 1
ATOM 2155 O O . LEU A 1 277 ? 10.069 7.922 0.489 1.00 95.62 277 LEU A O 1
ATOM 2159 N N . ARG A 1 278 ? 9.724 6.886 -1.467 1.00 96.12 278 ARG A N 1
ATOM 2160 C CA . ARG A 1 278 ? 8.595 7.744 -1.851 1.00 96.12 278 ARG A CA 1
ATOM 2161 C C . ARG A 1 278 ? 7.440 7.693 -0.848 1.00 96.12 278 ARG A C 1
ATOM 2163 O O . ARG A 1 278 ? 6.806 8.722 -0.613 1.00 96.12 278 ARG A O 1
ATOM 2170 N N . PHE A 1 279 ? 7.119 6.522 -0.294 1.00 96.00 279 PHE A N 1
ATOM 2171 C CA . PHE A 1 279 ? 6.083 6.412 0.738 1.00 96.00 279 PHE A CA 1
ATOM 2172 C C . PHE A 1 279 ? 6.545 7.021 2.064 1.00 96.00 279 PHE A C 1
ATOM 2174 O O . PHE A 1 279 ? 5.799 7.802 2.651 1.00 96.00 279 PHE A O 1
ATOM 2181 N N . TYR A 1 280 ? 7.775 6.722 2.488 1.00 96.19 280 TYR A N 1
ATOM 2182 C CA . TYR A 1 280 ? 8.381 7.253 3.708 1.00 96.19 280 TYR A CA 1
ATOM 2183 C C . TYR A 1 280 ? 8.369 8.785 3.734 1.00 96.19 280 TYR A C 1
ATOM 2185 O O . TYR A 1 280 ? 7.847 9.376 4.678 1.00 96.19 280 TYR A O 1
ATOM 2193 N N . LEU A 1 281 ? 8.839 9.431 2.662 1.00 96.25 281 LEU A N 1
ATOM 2194 C CA . LEU A 1 281 ? 8.888 10.890 2.592 1.00 96.25 281 LEU A CA 1
ATOM 2195 C C . LEU A 1 281 ? 7.495 11.532 2.652 1.00 96.25 281 LEU A C 1
ATOM 2197 O O . LEU A 1 281 ? 7.357 12.629 3.178 1.00 96.25 281 LEU A O 1
ATOM 2201 N N . ARG A 1 282 ? 6.455 10.873 2.119 1.00 96.38 282 ARG A N 1
ATOM 2202 C CA . ARG A 1 282 ? 5.121 11.473 1.909 1.00 96.38 282 ARG A CA 1
ATOM 2203 C C . ARG A 1 282 ? 4.081 11.147 2.978 1.00 96.38 282 ARG A C 1
ATOM 2205 O O . ARG A 1 282 ? 3.055 11.833 3.015 1.00 96.38 282 ARG A O 1
ATOM 2212 N N . TYR A 1 283 ? 4.297 10.101 3.776 1.00 96.56 283 TYR A N 1
ATOM 2213 C CA . TYR A 1 283 ? 3.289 9.561 4.702 1.00 96.56 283 TYR A CA 1
ATOM 2214 C C . TYR A 1 283 ? 3.834 9.152 6.078 1.00 96.56 283 TYR A C 1
ATOM 2216 O O . TYR A 1 283 ? 3.072 8.629 6.887 1.00 96.56 283 TYR A O 1
ATOM 2224 N N . SER A 1 284 ? 5.117 9.388 6.355 1.00 96.50 284 SER A N 1
ATOM 2225 C CA . SER A 1 284 ? 5.726 9.152 7.667 1.00 96.50 284 SER A CA 1
ATOM 2226 C C . SER A 1 284 ? 6.471 10.394 8.140 1.00 96.50 284 SER A C 1
ATOM 2228 O O . SER A 1 284 ? 6.894 11.216 7.325 1.00 96.50 284 SER A O 1
ATOM 2230 N N . ALA A 1 285 ? 6.667 10.518 9.454 1.00 96.50 285 ALA A N 1
ATOM 2231 C CA . ALA A 1 285 ? 7.559 11.530 10.004 1.00 96.50 285 ALA A CA 1
ATOM 2232 C C . ALA A 1 285 ? 8.973 11.302 9.461 1.00 96.50 285 ALA A C 1
ATOM 2234 O O . ALA A 1 285 ? 9.485 10.180 9.484 1.00 96.50 285 ALA A O 1
ATOM 2235 N N . ASN A 1 286 ? 9.582 12.369 8.958 1.00 95.50 286 ASN A N 1
ATOM 2236 C CA . ASN A 1 286 ? 10.938 12.366 8.436 1.00 95.50 286 ASN A CA 1
ATOM 2237 C C . ASN A 1 286 ? 11.572 13.750 8.644 1.00 95.50 286 ASN A C 1
ATOM 2239 O O . ASN A 1 286 ? 10.934 14.676 9.143 1.00 95.50 286 ASN A O 1
ATOM 2243 N N . THR A 1 287 ? 12.846 13.899 8.298 1.00 95.38 287 THR A N 1
ATOM 2244 C CA . THR A 1 287 ? 13.602 15.135 8.560 1.00 95.38 287 THR A CA 1
ATOM 2245 C C . THR A 1 287 ? 13.188 16.314 7.676 1.00 95.38 287 THR A C 1
ATOM 2247 O O . THR A 1 287 ? 13.511 17.445 8.026 1.00 95.38 287 THR A O 1
ATOM 2250 N N . LEU A 1 288 ? 12.418 16.094 6.598 1.00 94.88 288 LEU A N 1
ATOM 2251 C CA . LEU A 1 288 ? 11.792 17.185 5.840 1.00 94.88 288 LEU A CA 1
ATOM 2252 C C . LEU A 1 288 ? 10.578 17.760 6.576 1.00 94.88 288 LEU A C 1
ATOM 2254 O O . LEU A 1 288 ? 10.331 18.960 6.497 1.00 94.88 288 LEU A O 1
ATOM 2258 N N . SER A 1 289 ? 9.778 16.905 7.225 1.00 95.56 289 SER A N 1
ATOM 2259 C CA . SER A 1 289 ? 8.572 17.312 7.950 1.00 95.56 289 SER A CA 1
ATOM 2260 C C . SER A 1 289 ? 7.992 16.185 8.811 1.00 95.56 289 SER A C 1
ATOM 2262 O O . SER A 1 289 ? 8.002 15.011 8.427 1.00 95.56 289 SER A O 1
ATOM 2264 N N . THR A 1 290 ? 7.407 16.550 9.954 1.00 96.88 290 THR A N 1
ATOM 2265 C CA . THR A 1 290 ? 6.564 15.653 10.764 1.00 96.88 290 THR A CA 1
ATOM 2266 C C . THR A 1 290 ? 5.100 15.660 10.326 1.00 96.88 290 THR A C 1
ATOM 2268 O O . THR A 1 290 ? 4.392 14.695 10.618 1.00 96.88 290 THR A O 1
ATOM 2271 N N . LEU A 1 291 ? 4.668 16.666 9.550 1.00 97.44 291 LEU A N 1
ATOM 2272 C CA . LEU A 1 291 ? 3.278 16.840 9.108 1.00 97.44 291 LEU A CA 1
ATOM 2273 C C . LEU A 1 291 ? 2.665 15.576 8.485 1.00 97.44 291 LEU A C 1
ATOM 2275 O O . LEU A 1 291 ? 1.522 15.262 8.816 1.00 97.44 291 LEU A O 1
ATOM 2279 N N . PRO A 1 292 ? 3.380 14.785 7.649 1.00 97.38 292 PRO A N 1
ATOM 2280 C CA . PRO A 1 292 ? 2.827 13.540 7.120 1.00 97.38 292 PRO A CA 1
ATOM 2281 C C . PRO A 1 292 ? 2.371 12.539 8.182 1.00 97.38 292 PRO A C 1
ATOM 2283 O O . PRO A 1 292 ? 1.495 11.731 7.901 1.00 97.38 292 PRO A O 1
ATOM 2286 N N . SER A 1 293 ? 2.962 12.571 9.376 1.00 97.69 293 SER A N 1
ATOM 2287 C CA . SER A 1 293 ? 2.553 11.763 10.525 1.00 97.69 293 SER A CA 1
ATOM 2288 C C . SER A 1 293 ? 1.431 12.432 11.318 1.00 97.69 293 SER A C 1
ATOM 2290 O O . SER A 1 293 ? 0.503 11.757 11.768 1.00 97.69 293 SER A O 1
ATOM 2292 N N . ASP A 1 294 ? 1.508 13.753 11.479 1.00 98.06 294 ASP A N 1
ATOM 2293 C CA . ASP A 1 294 ? 0.628 14.535 12.351 1.00 98.06 294 ASP A CA 1
ATOM 2294 C C . ASP A 1 294 ? -0.830 14.547 11.864 1.00 98.06 294 ASP A C 1
ATOM 2296 O O . ASP A 1 294 ? -1.748 14.598 12.687 1.00 98.06 294 ASP A O 1
ATOM 2300 N N . ILE A 1 295 ? -1.076 14.347 10.561 1.00 98.06 295 ILE A N 1
ATOM 2301 C CA . ILE A 1 295 ? -2.435 14.200 10.007 1.00 98.06 295 ILE A CA 1
ATOM 2302 C C . ILE A 1 295 ? -3.241 13.049 10.637 1.00 98.06 295 ILE A C 1
ATOM 2304 O O . ILE A 1 295 ? -4.469 13.031 10.554 1.00 98.06 295 ILE A O 1
ATOM 2308 N N . ALA A 1 296 ? -2.590 12.070 11.279 1.00 98.44 296 ALA A N 1
ATOM 2309 C CA . ALA A 1 296 ? -3.277 10.991 11.989 1.00 98.44 296 ALA A CA 1
ATOM 2310 C C . ALA A 1 296 ? -3.751 11.370 13.402 1.00 98.44 296 ALA A C 1
ATOM 2312 O O . ALA A 1 296 ? -4.386 10.542 14.058 1.00 98.44 296 ALA A O 1
ATOM 2313 N N . SER A 1 297 ? -3.491 12.591 13.882 1.00 98.38 297 SER A N 1
ATOM 2314 C CA . SER A 1 297 ? -3.777 13.004 15.264 1.00 98.38 297 SER A CA 1
ATOM 2315 C C . SER A 1 297 ? -5.244 12.827 15.651 1.00 98.38 297 SER A C 1
ATOM 2317 O O . SER A 1 297 ? -5.535 12.274 16.708 1.00 98.38 297 SER A O 1
ATOM 2319 N N . ALA A 1 298 ? -6.183 13.206 14.777 1.00 98.50 298 ALA A N 1
ATOM 2320 C CA . ALA A 1 298 ? -7.612 13.020 15.042 1.00 98.50 298 ALA A CA 1
ATOM 2321 C C . ALA A 1 298 ? -7.990 11.534 15.179 1.00 98.50 298 ALA A C 1
ATOM 2323 O O . ALA A 1 298 ? -8.795 11.171 16.038 1.00 98.50 298 ALA A O 1
ATOM 2324 N N . LEU A 1 299 ? -7.383 10.661 14.368 1.00 98.75 299 LEU A N 1
ATOM 2325 C CA . LEU A 1 299 ? -7.582 9.217 14.462 1.00 98.75 299 LEU A CA 1
ATOM 2326 C C . LEU A 1 299 ? -6.967 8.648 15.744 1.00 98.75 299 LEU A C 1
ATOM 2328 O O . LEU A 1 299 ? -7.638 7.886 16.432 1.00 98.75 299 LEU A O 1
ATOM 2332 N N . LEU A 1 300 ? -5.740 9.037 16.098 1.00 98.75 300 LEU A N 1
ATOM 2333 C CA . LEU A 1 300 ? -5.095 8.584 17.330 1.00 98.75 300 LEU A CA 1
ATOM 2334 C C . LEU A 1 300 ? -5.876 9.034 18.572 1.00 98.75 300 LEU A C 1
ATOM 2336 O O . LEU A 1 300 ? -6.153 8.214 19.444 1.00 98.75 300 LEU A O 1
ATOM 2340 N N . MET A 1 301 ? -6.314 10.294 18.618 1.00 98.69 301 MET A N 1
ATOM 2341 C CA . MET A 1 301 ? -7.165 10.799 19.698 1.00 98.69 301 MET A CA 1
ATOM 2342 C C . MET A 1 301 ? -8.489 10.044 19.782 1.00 98.69 301 MET A C 1
ATOM 2344 O O . MET A 1 301 ? -8.926 9.709 20.878 1.00 98.69 301 MET A O 1
ATOM 2348 N N . ASN A 1 302 ? -9.105 9.717 18.644 1.00 98.50 302 ASN A N 1
ATOM 2349 C CA . ASN A 1 302 ? -10.326 8.920 18.626 1.00 98.50 302 ASN A CA 1
ATOM 2350 C C . ASN A 1 302 ? -10.096 7.480 19.116 1.00 98.50 302 ASN A C 1
ATOM 2352 O O . ASN A 1 302 ? -10.979 6.913 19.758 1.00 98.50 302 ASN A O 1
ATOM 2356 N N . LEU A 1 303 ? -8.933 6.878 18.845 1.00 98.56 303 LEU A N 1
ATOM 2357 C CA . LEU A 1 303 ? -8.571 5.570 19.397 1.00 98.56 303 LEU A CA 1
ATOM 2358 C C . LEU A 1 303 ? -8.388 5.639 20.918 1.00 98.56 303 LEU A C 1
ATOM 2360 O O . LEU A 1 303 ? -8.899 4.776 21.627 1.00 98.56 303 LEU A O 1
ATOM 2364 N N . ILE A 1 304 ? -7.707 6.668 21.422 1.00 98.44 304 ILE A N 1
ATOM 2365 C CA . ILE A 1 304 ? -7.506 6.867 22.862 1.00 98.44 304 ILE A CA 1
ATOM 2366 C C . ILE A 1 304 ? -8.858 7.068 23.552 1.00 98.44 304 ILE A C 1
ATOM 2368 O O . ILE A 1 304 ? -9.218 6.266 24.407 1.00 98.44 304 ILE A O 1
ATOM 2372 N N . SER A 1 305 ? -9.657 8.041 23.102 1.00 98.00 305 SER A N 1
ATOM 2373 C CA . SER A 1 305 ? -10.918 8.395 23.765 1.00 98.00 305 SER A CA 1
ATOM 2374 C C . SER A 1 305 ? -11.909 7.233 23.801 1.00 98.00 305 SER A C 1
ATOM 2376 O O . SER A 1 305 ? -12.495 6.952 24.834 1.00 98.00 305 SER A O 1
ATOM 2378 N N . THR A 1 306 ? -12.056 6.497 22.695 1.00 97.31 306 THR A N 1
ATOM 2379 C CA . THR A 1 306 ? -12.975 5.345 22.652 1.00 97.31 306 THR A CA 1
ATOM 2380 C C . THR A 1 306 ? -12.489 4.167 23.494 1.00 97.31 306 THR A C 1
ATOM 2382 O O . THR A 1 306 ? -13.300 3.383 23.980 1.00 97.31 306 THR A O 1
ATOM 2385 N N . THR A 1 307 ? -11.174 4.043 23.693 1.00 97.06 307 THR A N 1
ATOM 2386 C CA . THR A 1 307 ? -10.612 3.049 24.616 1.00 97.06 307 THR A CA 1
ATOM 2387 C C . THR A 1 307 ? -10.857 3.463 26.065 1.00 97.06 307 THR A C 1
ATOM 2389 O O . THR A 1 307 ? -11.274 2.621 26.857 1.00 97.06 307 THR A O 1
ATOM 2392 N N . ASP A 1 308 ? -10.673 4.742 26.399 1.00 96.88 308 ASP A N 1
ATOM 2393 C CA . ASP A 1 308 ? -10.977 5.286 27.728 1.00 96.88 308 ASP A CA 1
ATOM 2394 C C . ASP A 1 308 ? -12.464 5.114 28.068 1.00 96.88 308 ASP A C 1
ATOM 2396 O O . ASP A 1 308 ? -12.796 4.580 29.127 1.00 96.88 308 ASP A O 1
ATOM 2400 N N . ASP A 1 309 ? -13.364 5.452 27.139 1.00 95.69 309 ASP A N 1
ATOM 2401 C CA . ASP A 1 309 ? -14.808 5.246 27.295 1.00 95.69 309 ASP A CA 1
ATOM 2402 C C . ASP A 1 309 ? -15.133 3.768 27.558 1.00 95.69 309 ASP A C 1
ATOM 2404 O O . ASP A 1 309 ? -15.964 3.444 28.409 1.00 95.69 309 ASP A O 1
ATOM 2408 N N . ALA A 1 310 ? -14.472 2.841 26.856 1.00 93.88 310 ALA A N 1
ATOM 2409 C CA . ALA A 1 310 ? -14.674 1.410 27.060 1.00 93.88 310 ALA A CA 1
ATOM 2410 C C . ALA A 1 310 ? -14.174 0.940 28.434 1.00 93.88 310 ALA A C 1
ATOM 2412 O O . ALA A 1 310 ? -14.863 0.172 29.104 1.00 93.88 310 ALA A O 1
ATOM 2413 N N . VAL A 1 311 ? -13.018 1.435 28.886 1.00 91.88 311 VAL A N 1
ATOM 2414 C CA . VAL A 1 311 ? -12.469 1.145 30.222 1.00 91.88 311 VAL A CA 1
ATOM 2415 C C . VAL A 1 311 ? -13.383 1.676 31.329 1.00 91.88 311 VAL A C 1
ATOM 2417 O O . VAL A 1 311 ? -13.567 1.008 32.345 1.00 91.88 311 VAL A O 1
ATOM 2420 N N . LEU A 1 312 ? -13.999 2.843 31.125 1.00 94.31 312 LEU A N 1
ATOM 2421 C CA . LEU A 1 312 ? -14.940 3.454 32.068 1.00 94.31 312 LEU A CA 1
ATOM 2422 C C . LEU A 1 312 ? -16.355 2.851 32.011 1.00 94.31 312 LEU A C 1
ATOM 2424 O O . LEU A 1 312 ? -17.222 3.268 32.779 1.00 94.31 312 LEU A O 1
ATOM 2428 N N . GLY A 1 313 ? -16.615 1.893 31.111 1.00 91.31 313 GLY A N 1
ATOM 2429 C CA . GLY A 1 313 ? -17.949 1.318 30.899 1.00 91.31 313 GLY A CA 1
ATOM 2430 C C . GLY A 1 313 ? -18.950 2.297 30.274 1.00 91.31 313 GLY A C 1
ATOM 2431 O O . GLY A 1 313 ? -20.157 2.113 30.403 1.00 91.31 313 GLY A O 1
ATOM 2432 N N . GLN A 1 314 ? -18.452 3.350 29.627 1.00 92.94 314 GLN A N 1
ATOM 2433 C CA . GLN A 1 314 ? -19.225 4.402 28.964 1.00 92.94 314 GLN A CA 1
ATOM 2434 C C . GLN A 1 314 ? -19.339 4.176 27.452 1.00 92.94 314 GLN A C 1
ATOM 2436 O O . GLN A 1 314 ? -20.172 4.805 26.800 1.00 92.94 314 GLN A O 1
ATOM 2441 N N . SER A 1 315 ? -18.535 3.268 26.885 1.00 91.25 315 SER A N 1
ATOM 2442 C CA . SER A 1 315 ? -18.625 2.931 25.466 1.00 91.25 315 SER A CA 1
ATOM 2443 C C . SER A 1 315 ? -19.916 2.160 25.163 1.00 91.25 315 SER A C 1
ATOM 2445 O O . SER A 1 315 ? -20.150 1.098 25.746 1.00 91.25 315 SER A O 1
ATOM 2447 N N . PRO A 1 316 ? -20.726 2.616 24.192 1.00 85.50 316 PRO A N 1
ATOM 2448 C CA . PRO A 1 316 ? -21.896 1.874 23.733 1.00 85.50 316 PRO A CA 1
ATOM 2449 C C . PRO A 1 316 ? -21.535 0.664 22.852 1.00 85.50 316 PRO A C 1
ATOM 2451 O O . PRO A 1 316 ? -22.416 -0.114 22.488 1.00 85.50 316 PRO A O 1
ATOM 2454 N N . GLN A 1 317 ? -20.261 0.507 22.471 1.00 93.81 317 GLN A N 1
ATOM 2455 C CA . GLN A 1 317 ? -19.768 -0.603 21.655 1.00 93.81 317 GLN A CA 1
ATOM 2456 C C . GLN A 1 317 ? -18.572 -1.301 22.302 1.00 93.81 317 GLN A C 1
ATOM 2458 O O . GLN A 1 317 ? -17.680 -0.670 22.865 1.00 93.81 317 GLN A O 1
ATOM 2463 N N . THR A 1 318 ? -18.509 -2.617 22.147 1.00 94.62 318 THR A N 1
ATOM 2464 C CA . THR A 1 318 ? -17.373 -3.460 22.558 1.00 94.62 318 THR A CA 1
ATOM 2465 C C . THR A 1 318 ? -16.349 -3.642 21.434 1.00 94.62 318 THR A C 1
ATOM 2467 O O . THR A 1 318 ? -15.212 -4.044 21.683 1.00 94.62 318 THR A O 1
ATOM 2470 N N . VAL A 1 319 ? -16.735 -3.346 20.188 1.00 97.56 319 VAL A N 1
ATOM 2471 C CA . VAL A 1 319 ? -15.892 -3.481 18.995 1.00 97.56 319 VAL A CA 1
ATOM 2472 C C . VAL A 1 319 ? -16.104 -2.275 18.082 1.00 97.56 319 VAL A C 1
ATOM 2474 O O . VAL A 1 319 ? -17.215 -2.038 17.608 1.00 97.56 319 VAL A O 1
ATOM 2477 N N . MET A 1 320 ? -15.032 -1.534 17.803 1.00 98.25 320 MET A N 1
ATOM 2478 C CA . MET A 1 320 ? -15.039 -0.390 16.888 1.00 98.25 320 MET A CA 1
ATOM 2479 C C . MET A 1 320 ? -14.049 -0.604 15.744 1.00 98.25 320 MET A C 1
ATOM 2481 O O . MET A 1 320 ? -12.841 -0.724 15.954 1.00 98.25 320 MET A O 1
ATOM 2485 N N . LEU A 1 321 ? -14.563 -0.632 14.517 1.00 98.75 321 LEU A N 1
ATOM 2486 C CA . LEU A 1 321 ? -13.825 -0.949 13.300 1.00 98.75 321 LEU A CA 1
ATOM 2487 C C . LEU A 1 321 ? -13.704 0.288 12.402 1.00 98.75 321 LEU A C 1
ATOM 2489 O O . LEU A 1 321 ? -14.682 0.979 12.128 1.00 98.75 321 LEU A O 1
ATOM 2493 N N . ARG A 1 322 ? -12.504 0.565 11.895 1.00 98.81 322 ARG A N 1
ATOM 2494 C CA . ARG A 1 322 ? -12.243 1.679 10.973 1.00 98.81 322 ARG A CA 1
ATOM 2495 C C . ARG A 1 322 ? -11.522 1.177 9.725 1.00 98.81 322 ARG A C 1
ATOM 2497 O O . ARG A 1 322 ? -10.495 0.517 9.851 1.00 98.81 322 ARG A O 1
ATOM 2504 N N . PHE A 1 323 ? -12.041 1.487 8.537 1.00 98.88 323 PHE A N 1
ATOM 2505 C CA . PHE A 1 323 ? -11.516 1.012 7.252 1.00 98.88 323 PHE A CA 1
ATOM 2506 C C . PHE A 1 323 ? -11.043 2.166 6.363 1.00 98.88 323 PHE A C 1
ATOM 2508 O O . PHE A 1 323 ? -11.837 2.951 5.827 1.00 98.88 323 PHE A O 1
ATOM 2515 N N . GLY A 1 324 ? -9.727 2.236 6.175 1.00 98.31 324 GLY A N 1
ATOM 2516 C CA . GLY A 1 324 ? -9.037 3.310 5.472 1.00 98.31 324 GLY A CA 1
ATOM 2517 C C . GLY A 1 324 ? -8.038 2.812 4.428 1.00 98.31 324 GLY A C 1
ATOM 2518 O O . GLY A 1 324 ? -8.241 1.818 3.727 1.00 98.31 324 GLY A O 1
ATOM 2519 N N . HIS A 1 325 ? -6.956 3.564 4.286 1.00 98.44 325 HIS A N 1
ATOM 2520 C CA . HIS A 1 325 ? -5.978 3.456 3.213 1.00 98.44 325 HIS A CA 1
ATOM 2521 C C . HIS A 1 325 ? -4.573 3.165 3.749 1.00 98.44 325 HIS A C 1
ATOM 2523 O O . HIS A 1 325 ? -4.343 3.218 4.956 1.00 98.44 325 HIS A O 1
ATOM 2529 N N . ALA A 1 326 ? -3.611 2.907 2.856 1.00 97.38 326 ALA A N 1
ATOM 2530 C CA . ALA A 1 326 ? -2.204 2.920 3.264 1.00 97.38 326 ALA A CA 1
ATOM 2531 C C . ALA A 1 326 ? -1.832 4.312 3.803 1.00 97.38 326 ALA A C 1
ATOM 2533 O O . ALA A 1 326 ? -1.209 4.426 4.848 1.00 97.38 326 ALA A O 1
ATOM 2534 N N . GLU A 1 327 ? -2.364 5.350 3.161 1.00 97.44 327 GLU A N 1
ATOM 2535 C CA . GLU A 1 327 ? -2.279 6.760 3.535 1.00 97.44 327 GLU A CA 1
ATOM 2536 C C . GLU A 1 327 ? -3.025 7.093 4.845 1.00 97.44 327 GLU A C 1
ATOM 2538 O O . GLU A 1 327 ? -2.877 8.186 5.370 1.00 97.44 327 GLU A O 1
ATOM 2543 N N . THR A 1 328 ? -3.819 6.166 5.395 1.00 98.25 328 THR A N 1
ATOM 2544 C CA . THR A 1 328 ? -4.373 6.262 6.761 1.00 98.25 328 THR A CA 1
ATOM 2545 C C . THR A 1 328 ? -3.464 5.545 7.762 1.00 98.25 328 THR A C 1
ATOM 2547 O O . THR A 1 328 ? -3.233 6.039 8.860 1.00 98.25 328 THR A O 1
ATOM 2550 N N . MET A 1 329 ? -2.946 4.372 7.381 1.00 98.19 329 MET A N 1
ATOM 2551 C CA . MET A 1 329 ? -2.152 3.509 8.257 1.00 98.19 329 MET A CA 1
ATOM 2552 C C . MET A 1 329 ? -0.734 4.035 8.485 1.00 98.19 329 MET A C 1
ATOM 2554 O O . MET A 1 329 ? -0.295 4.069 9.626 1.00 98.19 329 MET A O 1
ATOM 2558 N N . MET A 1 330 ? -0.012 4.435 7.434 1.00 98.06 330 MET A N 1
ATOM 2559 C CA . MET A 1 330 ? 1.386 4.874 7.559 1.00 98.06 330 MET A CA 1
ATOM 2560 C C . MET A 1 330 ? 1.532 6.084 8.498 1.00 98.06 330 MET A C 1
ATOM 2562 O O . MET A 1 330 ? 2.319 5.969 9.442 1.00 98.06 330 MET A O 1
ATOM 2566 N N . PRO A 1 331 ? 0.721 7.159 8.363 1.00 98.44 331 PRO A N 1
ATOM 2567 C CA . PRO A 1 331 ? 0.758 8.277 9.305 1.00 98.44 331 PRO A CA 1
ATOM 2568 C C . PRO A 1 331 ? 0.463 7.855 10.742 1.00 98.44 331 PRO A C 1
ATOM 2570 O O . PRO A 1 331 ? 1.179 8.243 11.660 1.00 98.44 331 PRO A O 1
ATOM 2573 N N . LEU A 1 332 ? -0.557 7.009 10.945 1.00 98.69 332 LEU A N 1
ATOM 2574 C CA . LEU A 1 332 ? -0.945 6.533 12.272 1.00 98.69 332 LEU A CA 1
ATOM 2575 C C . LEU A 1 332 ? 0.177 5.724 12.934 1.00 98.69 332 LEU A C 1
ATOM 2577 O O . LEU A 1 332 ? 0.519 5.977 14.086 1.00 98.69 332 LEU A O 1
ATOM 2581 N N . LEU A 1 333 ? 0.763 4.766 12.213 1.00 98.25 333 LEU A N 1
ATOM 2582 C CA . LEU A 1 333 ? 1.832 3.910 12.732 1.00 98.25 333 LEU A CA 1
ATOM 2583 C C . LEU A 1 333 ? 3.109 4.707 13.028 1.00 98.25 333 LEU A C 1
ATOM 2585 O O . LEU A 1 333 ? 3.778 4.437 14.029 1.00 98.25 333 LEU A O 1
ATOM 2589 N N . SER A 1 334 ? 3.413 5.700 12.187 1.00 98.00 334 SER A N 1
ATOM 2590 C CA . SER A 1 334 ? 4.488 6.668 12.414 1.00 98.00 334 SER A CA 1
ATOM 2591 C C . SER A 1 334 ? 4.229 7.510 13.664 1.00 98.00 334 SER A C 1
ATOM 2593 O O . SER A 1 334 ? 5.104 7.610 14.525 1.00 98.00 334 SER A O 1
ATOM 2595 N N . LEU A 1 335 ? 3.013 8.040 13.825 1.00 98.25 335 LEU A N 1
ATOM 2596 C CA . LEU A 1 335 ? 2.646 8.905 14.949 1.00 98.25 335 LEU A CA 1
ATOM 2597 C C . LEU A 1 335 ? 2.669 8.145 16.278 1.00 98.25 335 LEU A C 1
ATOM 2599 O O . LEU A 1 335 ? 3.179 8.642 17.278 1.00 98.25 335 LEU A O 1
ATOM 2603 N N . MET A 1 336 ? 2.186 6.901 16.270 1.00 98.06 336 MET A N 1
ATOM 2604 C CA . MET A 1 336 ? 2.255 5.981 17.409 1.00 98.06 336 MET A CA 1
ATOM 2605 C C . MET A 1 336 ? 3.675 5.482 17.697 1.00 98.06 336 MET A C 1
ATOM 2607 O O . MET A 1 336 ? 3.905 4.866 18.737 1.00 98.06 336 MET A O 1
ATOM 2611 N N . ARG A 1 337 ? 4.620 5.706 16.775 1.00 96.94 337 ARG A N 1
ATOM 2612 C CA . ARG A 1 337 ? 6.000 5.212 16.839 1.00 96.94 337 ARG A CA 1
ATOM 2613 C C . ARG A 1 337 ? 6.081 3.706 17.066 1.00 96.94 337 ARG A C 1
ATOM 2615 O O . ARG A 1 337 ? 6.916 3.221 17.832 1.00 96.94 337 ARG A O 1
ATOM 2622 N N . ILE A 1 338 ? 5.219 2.955 16.378 1.00 95.69 338 ILE A N 1
ATOM 2623 C CA . ILE A 1 338 ? 5.318 1.494 16.364 1.00 95.69 338 ILE A CA 1
ATOM 2624 C C . ILE A 1 338 ? 6.719 1.112 15.881 1.00 95.69 338 ILE A C 1
ATOM 2626 O O . ILE A 1 338 ? 7.283 1.760 14.996 1.00 95.69 338 ILE A O 1
ATOM 2630 N N . ARG A 1 339 ? 7.308 0.071 16.477 1.00 92.81 339 ARG A N 1
ATOM 2631 C CA . ARG A 1 339 ? 8.655 -0.391 16.124 1.00 92.81 339 ARG A CA 1
ATOM 2632 C C . ARG A 1 339 ? 8.774 -0.577 14.604 1.00 92.81 339 ARG A C 1
ATOM 2634 O O . ARG A 1 339 ? 7.982 -1.297 14.008 1.00 92.81 339 ARG A O 1
ATOM 2641 N N . GLY A 1 340 ? 9.771 0.072 14.000 1.00 89.62 340 GLY A N 1
ATOM 2642 C CA . GLY A 1 340 ? 10.007 0.047 12.550 1.00 89.62 340 GLY A CA 1
ATOM 2643 C C . GLY A 1 340 ? 9.178 1.046 11.732 1.00 89.62 340 GLY A C 1
ATOM 2644 O O . GLY A 1 340 ? 9.385 1.140 10.531 1.00 89.62 340 GLY A O 1
ATOM 2645 N N . CYS A 1 341 ? 8.276 1.809 12.357 1.00 93.94 341 CYS A N 1
ATOM 2646 C CA . CYS A 1 341 ? 7.413 2.787 11.682 1.00 93.94 341 CYS A CA 1
ATOM 2647 C C . CYS A 1 341 ? 7.798 4.249 11.963 1.00 93.94 341 CYS A C 1
ATOM 2649 O O . CYS A 1 341 ? 7.189 5.147 11.394 1.00 93.94 341 CYS A O 1
ATOM 2651 N N . TYR A 1 342 ? 8.799 4.498 12.814 1.00 92.62 342 TYR A N 1
ATOM 2652 C CA . TYR A 1 342 ? 9.342 5.831 13.080 1.00 92.62 342 TYR A CA 1
ATOM 2653 C C . TYR A 1 342 ? 10.850 5.824 12.854 1.00 92.62 342 TYR A C 1
ATOM 2655 O O . TYR A 1 342 ? 11.592 5.147 13.570 1.00 92.62 342 TYR A O 1
ATOM 2663 N N . TYR A 1 343 ? 11.291 6.565 11.845 1.00 89.19 343 TYR A N 1
ATOM 2664 C CA . TYR A 1 343 ? 12.685 6.650 11.440 1.00 89.19 343 TYR A CA 1
ATOM 2665 C C . TYR A 1 343 ? 12.972 8.073 10.968 1.00 89.19 343 TYR A C 1
ATOM 2667 O O . TYR A 1 343 ? 12.218 8.613 10.167 1.00 89.19 343 TYR A O 1
ATOM 2675 N N . MET A 1 344 ? 14.038 8.690 11.472 1.00 90.69 344 MET A N 1
ATOM 2676 C CA . MET A 1 344 ? 14.455 10.046 11.110 1.00 90.69 344 MET A CA 1
ATOM 2677 C C . MET A 1 344 ? 15.898 9.965 10.617 1.00 90.69 344 MET A C 1
ATOM 2679 O O . MET A 1 344 ? 16.786 9.624 11.396 1.00 90.69 344 MET A O 1
ATOM 2683 N N . THR A 1 345 ? 16.128 10.254 9.338 1.00 84.88 345 THR A N 1
ATOM 2684 C CA . THR A 1 345 ? 17.461 10.247 8.719 1.00 84.88 345 THR A CA 1
ATOM 2685 C C . THR A 1 345 ? 17.667 11.503 7.883 1.00 84.88 345 THR A C 1
ATOM 2687 O O . THR A 1 345 ? 16.714 12.017 7.307 1.00 84.88 345 THR A O 1
ATOM 2690 N N . ASN A 1 346 ? 18.902 11.999 7.820 1.00 82.19 346 ASN A N 1
ATOM 2691 C CA . ASN A 1 346 ? 19.307 13.028 6.852 1.00 82.19 346 ASN A CA 1
ATOM 2692 C C . ASN A 1 346 ? 19.919 12.416 5.585 1.00 82.19 346 ASN A C 1
ATOM 2694 O O . ASN A 1 346 ? 20.236 13.144 4.651 1.00 82.19 346 ASN A O 1
ATOM 2698 N N . TYR A 1 347 ? 20.105 11.098 5.575 1.00 78.12 347 TYR A N 1
ATOM 2699 C CA . TYR A 1 347 ? 20.671 10.353 4.466 1.00 78.12 347 TYR A CA 1
ATOM 2700 C C . TYR A 1 347 ? 19.537 9.612 3.766 1.00 78.12 347 TYR A C 1
ATOM 2702 O O . TYR A 1 347 ? 19.003 8.636 4.298 1.00 78.12 347 TYR A O 1
ATOM 2710 N N . PHE A 1 348 ? 19.109 10.152 2.627 1.00 74.31 348 PHE A N 1
ATOM 2711 C CA . PHE A 1 348 ? 18.051 9.573 1.790 1.00 74.31 348 PHE A CA 1
ATOM 2712 C C . PHE A 1 348 ? 18.620 8.815 0.581 1.00 74.31 348 PHE A C 1
ATOM 2714 O O . PHE A 1 348 ? 17.871 8.159 -0.139 1.00 74.31 348 PHE A O 1
ATOM 2721 N N . ASP A 1 349 ? 19.929 8.935 0.371 1.00 55.09 349 ASP A N 1
ATOM 2722 C CA . ASP A 1 349 ? 20.712 8.512 -0.786 1.00 55.09 349 ASP A CA 1
ATOM 2723 C C . ASP A 1 349 ? 21.852 7.535 -0.435 1.00 55.09 349 ASP A C 1
ATOM 2725 O O . ASP A 1 349 ? 22.581 7.124 -1.337 1.00 55.09 349 ASP A O 1
ATOM 2729 N N . THR A 1 350 ? 22.008 7.158 0.843 1.00 39.84 350 THR A N 1
ATOM 2730 C CA . THR A 1 350 ? 23.049 6.225 1.323 1.00 39.84 350 THR A CA 1
ATOM 2731 C C . THR A 1 350 ? 22.492 5.086 2.134 1.00 39.84 350 THR A C 1
ATOM 2733 O O . THR A 1 350 ? 21.673 5.404 3.035 1.00 39.84 350 THR A O 1
#

Sequence (350 aa):
MPRNIRVISIIFAFFASLTASAADPTATAYTADECCGTHIPYPERNHDTAIPDSLTAVFINHVGRHGARYPSSAANTTEVSRTLHRADSAGALTPSGRELMKLADFVAAKSHNRWGALDSLGMAEQRGIASRMYKAYPHLFKGGNVSAISSYAPRCVMSMYEFTHQLDRLNNNVEIITSSGRQNSQLMRPFDLDSEYIEWRDSKAWEEPYNMAYETTAPTAPARRLTGDFLSSDDARRLSMAAYNMLSCLPAMGLPNELAKYFTPEEYNALWSLANLRFYLRYSANTLSTLPSDIASALLMNLISTTDDAVLGQSPQTVMLRFGHAETMMPLLSLMRIRGCYYMTNYFDT

Foldseek 3Di:
DDDDDDDDDDDDDPPPPPPPPPPPPLQDQDDLLVLLAPQRFDDDDPDDDDDPPPDAQQFADAEDEFGQFQAQDLVLLCLLLVVLVVLVVVVQFDPLLVVLNVVSVVSCVVCVVGRGNQAPSRLVSLLVVLVVVCVVHVVQQPPFAEEEEEEQRNSLVSSRCSNVVSNCVVPVPHHYHYDYYPVCCLQFPLVVPPPVLVVVVVVPPLVVLLVLQLVVLQDLVLQCNGGPPPDDSVSSSSNLLSSLNSQSNQVSNVHDRCCVVRDDSRNSSSSSLSVVSVCCSNQADEPSHRVSLCSNVVNVVVSVVLVVCSVVVNHSGRHYYYYHHPSNVLSPCRNVVPPPSDDYDPCSND

Radius of gyration: 26.31 Å; chains: 1; bounding box: 116×49×68 Å

Secondary structure (DSSP, 8-state):
------------------------TT-----TTGGGGGGPPPPP--S--PPPTT-----EEEEEE--SBS-S-SHHHHHHHHHHHHHHHTT---HHHHHHHHHHHHHHHHHTTTTTPBPHHHHHHHHHHHHHHHHH-GGGGSSPEEEEEE-SSHHHHHHHHHHHHHHHHH-TT--EEEEESGGGHHHH-GGGT-HHHHHHHHHTTTHHHHHHHHHHHS-SHHHHHHHTT-S-HHHHHHHHHHHHHHHHTTGGGT----HHHHS-HHHHHHHHHHHHHHHHHHHS-BTTBSHHHHTTHHHHHHHHHHHHHHHTT--SEEEEEEEE-HHHHHHHHHHTT-TTS----S-S--